Protein AF-A0A409XVM6-F1 (afdb_monomer_lite)

pLDDT: mean 71.34, std 18.56, range [32.03, 96.5]

Foldseek 3Di:
DLCVQQVPPPDPVVSVVSVVVVVLFCLLLLLLVLQLVLVPQDQDPDPCNVVNVVSSVVSNVVSQPRPVHDDPFSVVVSVVLSVPDPPCLVLNVVLSVVQRPAGPVRHDGNVNSVVSVVVVVVVVVVVVVCVVCPVVVVVVVPPPDDDDPPDFDAAPFPRDTDDYQCLDAPGPSRVNDPHDNVVSVVVVCVVVVPDPPPPPDDDPDPDFDWDWDADPVRDIDIDTDDDDPDDDDDDDDDDDDDDDDDDDDDPDDPPPPPSPCVVVVVVVVVVPDDDDDDDDDDDDDDDDPDDD

Sequence (292 aa):
MEWEKIDHLETALACWTALETYHLDEGPIKQVILIQKALATHILRDENMVTKAQEIHKDVHCAFQIPGGITEDIFTMITILNALDDGHDHTCLLIQTQMQPATNEKPYTYNNLISILDREVQLIPGSQQCQATTETAIALATRTTGKVNKPPYTCMSCGHTGHVIEWCVKVQNGGMKGKTIAEAKAARAEKYGFTPFKTSSTSLSSKPTVYSFKDPSGKVLFMIQVEAPQATTSAETSTKPEFAGLASLTPEEFVTLLPLRQLRKLTYLNEYYGFISTIDDTPSVTLDWSQT

Secondary structure (DSSP, 8-state):
--GGGTTT--SHHHHHHHHHHHHHHTHHHHHHHHHHHHHH----SSTTHHHHHHHHHHHHHHHHHSSS---HHHHHHHHHHHHS-TT-HHHHHHHHHHHTT--SSS---HHHHHHHHHHHHHHHHHHHHHHHHHHHHTTTTT--S-------PBPTTT--BT--GGG-SSSTTSTTTT--HHHHHHHHHHHTT----------------EEEEE-TTS-EEEEE---------------PPP--------S--------TTHHHHHTTTGGG--------------------

Structure (mmCIF, N/CA/C/O backbone):
data_AF-A0A409XVM6-F1
#
_entry.id   AF-A0A409XVM6-F1
#
loop_
_atom_site.group_PDB
_atom_site.id
_atom_site.type_symbol
_atom_site.label_atom_id
_atom_site.label_alt_id
_atom_site.label_comp_id
_atom_site.label_asym_id
_atom_site.label_entity_id
_atom_site.label_seq_id
_atom_site.pdbx_PDB_ins_code
_atom_site.Cartn_x
_atom_site.Cartn_y
_atom_site.Cartn_z
_atom_site.occupancy
_atom_site.B_iso_or_equiv
_atom_site.auth_seq_id
_atom_site.auth_comp_id
_atom_site.auth_asym_id
_atom_site.auth_atom_id
_atom_site.pdbx_PDB_model_num
ATOM 1 N N . MET A 1 1 ? -2.317 -13.282 14.832 1.00 60.91 1 MET A N 1
ATOM 2 C CA . MET A 1 1 ? -2.244 -13.436 16.302 1.00 60.91 1 MET A CA 1
ATOM 3 C C . MET A 1 1 ? -3.201 -12.460 17.000 1.00 60.91 1 MET A C 1
ATOM 5 O O . MET A 1 1 ? -2.766 -11.629 17.785 1.00 60.91 1 MET A O 1
ATOM 9 N N . GLU A 1 2 ? -4.508 -12.529 16.725 1.00 70.31 2 GLU A N 1
ATOM 10 C CA . GLU A 1 2 ? -5.519 -11.835 17.556 1.00 70.31 2 GLU A CA 1
ATOM 11 C C . GLU A 1 2 ? -6.000 -12.761 18.683 1.00 70.31 2 GLU A C 1
ATOM 13 O O . GLU A 1 2 ? -6.093 -12.350 19.832 1.00 70.31 2 GLU A O 1
ATOM 18 N N . TRP A 1 3 ? -6.189 -14.048 18.373 1.00 80.19 3 TRP A N 1
ATOM 19 C CA . TRP A 1 3 ? -6.597 -15.104 19.308 1.00 80.19 3 TRP A CA 1
ATOM 20 C C . TRP A 1 3 ? -5.660 -15.261 20.518 1.00 80.19 3 TRP A C 1
ATOM 22 O O . TRP A 1 3 ? -6.131 -15.449 21.634 1.00 80.19 3 TRP A O 1
ATOM 32 N N . GLU A 1 4 ? -4.350 -15.084 20.333 1.00 85.75 4 GLU A N 1
ATOM 33 C CA . GLU A 1 4 ? -3.336 -15.203 21.396 1.00 85.75 4 GLU A CA 1
ATOM 34 C C . GLU A 1 4 ? -3.524 -14.168 22.515 1.00 85.75 4 GLU A C 1
ATOM 36 O O . GLU A 1 4 ? -3.203 -14.429 23.674 1.00 85.75 4 GLU A O 1
ATOM 41 N N . LYS A 1 5 ? -4.079 -12.996 22.181 1.00 80.00 5 LYS A N 1
ATOM 42 C CA . LYS A 1 5 ? -4.338 -11.912 23.139 1.00 80.00 5 LYS A CA 1
ATOM 43 C C . LYS A 1 5 ? -5.622 -12.115 23.946 1.00 80.00 5 LYS A C 1
ATOM 45 O O . LYS A 1 5 ? -5.839 -11.400 24.917 1.00 80.00 5 LYS A O 1
ATOM 50 N N . ILE A 1 6 ? -6.470 -13.058 23.537 1.00 90.44 6 ILE A N 1
ATOM 51 C CA . ILE A 1 6 ? -7.818 -13.250 24.086 1.00 90.44 6 ILE A CA 1
ATOM 52 C C . ILE A 1 6 ? -7.907 -14.568 24.869 1.00 90.44 6 ILE A C 1
ATOM 54 O O . ILE A 1 6 ? -8.705 -14.674 25.794 1.00 90.44 6 ILE A O 1
ATOM 58 N N . ASP A 1 7 ? -7.047 -15.544 24.559 1.00 91.38 7 ASP A N 1
ATOM 59 C CA . ASP A 1 7 ? -7.104 -16.919 25.087 1.00 91.38 7 ASP A CA 1
ATOM 60 C C . ASP A 1 7 ? -6.977 -17.026 26.622 1.00 91.38 7 ASP A C 1
ATOM 62 O O . ASP A 1 7 ? -7.433 -17.982 27.239 1.00 91.38 7 ASP A O 1
ATOM 66 N N . HIS A 1 8 ? -6.391 -16.016 27.266 1.00 92.19 8 HIS A N 1
ATOM 67 C CA . HIS A 1 8 ? -6.171 -15.964 28.715 1.00 92.19 8 HIS A CA 1
ATOM 68 C C . HIS A 1 8 ? -7.207 -15.115 29.473 1.00 92.19 8 HIS A C 1
ATOM 70 O O . HIS A 1 8 ? -7.085 -14.933 30.686 1.00 92.19 8 HIS A O 1
ATOM 76 N N . LEU A 1 9 ? -8.215 -14.568 28.789 1.00 95.44 9 LEU A N 1
ATOM 77 C CA . LEU A 1 9 ? -9.217 -13.693 29.392 1.00 95.44 9 LEU A CA 1
ATOM 78 C C . LEU A 1 9 ? -10.487 -14.487 29.726 1.00 95.44 9 LEU A C 1
ATOM 80 O O . LEU A 1 9 ? -11.211 -14.950 28.853 1.00 95.44 9 LEU A O 1
ATOM 84 N N . GLU A 1 10 ? -10.781 -14.623 31.021 1.00 95.56 10 GLU A N 1
ATOM 85 C CA . GLU A 1 10 ? -11.892 -15.461 31.509 1.00 95.56 10 GLU A CA 1
ATOM 86 C C . GLU A 1 10 ? -13.278 -14.815 31.355 1.00 95.56 10 GLU A C 1
ATOM 88 O O . GLU A 1 10 ? -14.304 -15.483 31.490 1.00 95.56 10 GLU A O 1
ATOM 93 N N . THR A 1 11 ? -13.341 -13.506 31.093 1.00 96.50 11 THR A N 1
ATOM 94 C CA . THR A 1 11 ? -14.609 -12.769 31.026 1.00 96.50 11 THR A CA 1
ATOM 95 C C . THR A 1 11 ? -14.826 -12.159 29.652 1.00 96.50 11 THR A C 1
ATOM 97 O O . THR A 1 11 ? -13.928 -11.547 29.079 1.00 96.50 11 THR A O 1
ATOM 100 N N . ALA A 1 12 ? -16.064 -12.248 29.157 1.00 93.56 12 ALA A N 1
ATOM 101 C CA . ALA A 1 12 ? -16.453 -11.649 27.881 1.00 93.56 12 ALA A CA 1
ATOM 102 C C . ALA A 1 12 ? -16.184 -10.134 27.834 1.00 93.56 12 ALA A C 1
ATOM 104 O O . ALA A 1 12 ? -15.801 -9.612 26.790 1.00 93.56 12 ALA A O 1
ATOM 105 N N . LEU A 1 13 ? -16.336 -9.440 28.970 1.00 94.44 13 LEU A N 1
ATOM 106 C CA . LEU A 1 13 ? -16.015 -8.018 29.083 1.00 94.44 13 LEU A CA 1
ATOM 107 C C . LEU A 1 13 ? -14.516 -7.765 28.881 1.00 94.44 13 LEU A C 1
ATOM 109 O O . LEU A 1 13 ? -14.162 -6.884 28.111 1.00 94.44 13 LEU A O 1
ATOM 113 N N . ALA A 1 14 ? -13.642 -8.554 29.516 1.00 93.69 14 ALA A N 1
ATOM 114 C CA . ALA A 1 14 ? -12.201 -8.416 29.327 1.00 93.69 14 ALA A CA 1
ATOM 115 C C . ALA A 1 14 ? -11.789 -8.723 27.882 1.00 93.69 14 ALA A C 1
ATOM 117 O O . ALA A 1 14 ? -11.000 -7.971 27.315 1.00 93.69 14 ALA A O 1
ATOM 118 N N . CYS A 1 15 ? -12.367 -9.759 27.260 1.00 92.94 15 CYS A N 1
ATOM 119 C CA . CYS A 1 15 ? -12.149 -10.052 25.842 1.00 92.94 15 CYS A CA 1
ATOM 120 C C . CYS A 1 15 ? -12.558 -8.872 24.952 1.00 92.94 15 CYS A C 1
ATOM 122 O O . CYS A 1 15 ? -11.798 -8.482 24.069 1.00 92.94 15 CYS A O 1
ATOM 124 N N . TRP A 1 16 ? -13.733 -8.282 25.202 1.00 90.62 16 TRP A N 1
ATOM 125 C CA . TRP A 1 16 ? -14.216 -7.117 24.461 1.00 90.62 16 TRP A CA 1
ATOM 126 C C . TRP A 1 16 ? -13.297 -5.909 24.641 1.00 90.62 16 TRP A C 1
ATOM 128 O O . TRP A 1 16 ? -12.879 -5.318 23.654 1.00 90.62 16 TRP A O 1
ATOM 138 N N . THR A 1 17 ? -12.920 -5.577 25.877 1.00 91.25 17 THR A N 1
ATOM 139 C CA . THR A 1 17 ? -12.017 -4.454 26.158 1.00 91.25 17 THR A CA 1
ATOM 140 C C . THR A 1 17 ? -10.629 -4.673 25.557 1.00 91.25 17 THR A C 1
ATOM 142 O O . THR A 1 17 ? -10.029 -3.725 25.059 1.00 91.25 17 THR A O 1
ATOM 145 N N . ALA A 1 18 ? -10.111 -5.904 25.553 1.00 88.69 18 ALA A N 1
ATOM 146 C CA . ALA A 1 18 ? -8.826 -6.222 24.935 1.00 88.69 18 ALA A CA 1
ATOM 147 C C . ALA A 1 18 ? -8.877 -6.097 23.405 1.00 88.69 18 ALA A C 1
ATOM 149 O O . ALA A 1 18 ? -7.963 -5.525 22.815 1.00 88.69 18 ALA A O 1
ATOM 150 N N . LEU A 1 19 ? -9.956 -6.569 22.773 1.00 85.00 19 LEU A N 1
ATOM 151 C CA . LEU A 1 19 ? -10.207 -6.388 21.340 1.00 85.00 19 LEU A CA 1
ATOM 152 C C . LEU A 1 19 ? -10.381 -4.915 20.973 1.00 85.00 19 LEU A C 1
ATOM 154 O O . LEU A 1 19 ? -9.804 -4.445 19.997 1.00 85.00 19 LEU A O 1
ATOM 158 N N . GLU A 1 20 ? -11.153 -4.179 21.766 1.00 83.38 20 GLU A N 1
ATOM 159 C CA . GLU A 1 20 ? -11.355 -2.746 21.600 1.00 83.38 20 GLU A CA 1
ATOM 160 C C . GLU A 1 20 ? -10.019 -2.006 21.708 1.00 83.38 20 GLU A C 1
ATOM 162 O O . GLU A 1 20 ? -9.648 -1.297 20.781 1.00 83.38 20 GLU A O 1
ATOM 167 N N . THR A 1 21 ? -9.236 -2.252 22.761 1.00 83.25 21 THR A N 1
ATOM 168 C CA . THR A 1 21 ? -7.900 -1.655 22.938 1.00 83.25 21 THR A CA 1
ATOM 169 C C . THR A 1 21 ? -6.969 -2.013 21.781 1.00 83.25 21 THR A C 1
ATOM 171 O O . THR A 1 21 ? -6.284 -1.145 21.253 1.00 83.25 21 THR A O 1
ATOM 174 N N . TYR A 1 22 ? -6.981 -3.269 21.331 1.00 82.12 22 TYR A N 1
ATOM 175 C CA . TYR A 1 22 ? -6.173 -3.718 20.201 1.00 82.12 22 TYR A CA 1
ATOM 176 C C . TYR A 1 22 ? -6.542 -2.995 18.898 1.00 82.12 22 TYR A C 1
ATOM 178 O O . TYR A 1 22 ? -5.669 -2.487 18.198 1.00 82.12 22 TYR A O 1
ATOM 186 N N . HIS A 1 23 ? -7.834 -2.889 18.590 1.00 72.44 23 HIS A N 1
ATOM 187 C CA . HIS A 1 23 ? -8.300 -2.187 17.395 1.00 72.44 23 HIS A CA 1
ATOM 188 C C . HIS A 1 23 ? -8.155 -0.665 17.488 1.00 72.44 23 HIS A C 1
ATOM 190 O O . HIS A 1 23 ? -8.099 -0.001 16.451 1.00 72.44 23 HIS A O 1
ATOM 196 N N . LEU A 1 24 ? -8.105 -0.111 18.700 1.00 72.44 24 LEU A N 1
ATOM 197 C CA . LEU A 1 24 ? -7.753 1.283 18.946 1.00 72.44 24 LEU A CA 1
ATOM 198 C C . LEU A 1 24 ? -6.249 1.525 18.730 1.00 72.44 24 LEU A C 1
ATOM 200 O O . LEU A 1 24 ? -5.890 2.552 18.158 1.00 72.44 24 LEU A O 1
ATOM 204 N N . ASP A 1 25 ? -5.386 0.571 19.092 1.00 74.12 25 ASP A N 1
ATOM 205 C CA . ASP A 1 25 ? -3.933 0.635 18.858 1.00 74.12 25 ASP A CA 1
ATOM 206 C C . ASP A 1 25 ? -3.559 0.517 17.372 1.00 74.12 25 ASP A C 1
ATOM 208 O O . ASP A 1 25 ? -2.626 1.171 16.908 1.00 74.12 25 ASP A O 1
ATOM 212 N N . GLU A 1 26 ? -4.326 -0.235 16.578 1.00 72.38 26 GLU A N 1
ATOM 213 C CA . GLU A 1 26 ? -4.204 -0.244 15.108 1.00 72.38 26 GLU A CA 1
ATOM 214 C C . GLU A 1 26 ? -4.699 1.062 14.444 1.00 72.38 26 GLU A C 1
ATOM 216 O O . GLU A 1 26 ? -4.665 1.199 13.213 1.00 72.38 26 GLU A O 1
ATOM 221 N N . GLY A 1 27 ? -5.177 2.019 15.248 1.00 73.69 27 GLY A N 1
ATOM 222 C CA . GLY A 1 27 ? -5.969 3.181 14.856 1.00 73.69 27 GLY A CA 1
ATOM 223 C C . GLY A 1 27 ? -5.483 3.908 13.598 1.00 73.69 27 GLY A C 1
ATOM 224 O O . GLY A 1 27 ? -6.244 3.968 12.629 1.00 73.69 27 GLY A O 1
ATOM 225 N N . PRO A 1 28 ? -4.233 4.404 13.535 1.00 74.62 28 PRO A N 1
ATOM 226 C CA . PRO A 1 28 ? -3.754 5.176 12.386 1.00 74.62 28 PRO A CA 1
ATOM 227 C C . PRO A 1 28 ? -3.721 4.379 11.074 1.00 74.62 28 PRO A C 1
ATOM 229 O O . PRO A 1 28 ? -4.067 4.897 10.013 1.00 74.62 28 PRO A O 1
ATOM 232 N N . ILE A 1 29 ? -3.352 3.096 11.127 1.00 76.81 29 ILE A N 1
ATOM 233 C CA . ILE A 1 29 ? -3.291 2.240 9.933 1.00 76.81 29 ILE A CA 1
ATOM 234 C C . ILE A 1 29 ? -4.705 1.974 9.418 1.00 76.81 29 ILE A C 1
ATOM 236 O O . ILE A 1 29 ? -4.974 2.105 8.222 1.00 76.81 29 ILE A O 1
ATOM 240 N N . LYS A 1 30 ? -5.634 1.660 10.325 1.00 81.25 30 LYS A N 1
ATOM 241 C CA . LYS A 1 30 ? -7.039 1.421 9.985 1.00 81.25 30 LYS A CA 1
ATOM 242 C C . LYS A 1 30 ? -7.709 2.680 9.429 1.00 81.25 30 LYS A C 1
ATOM 244 O O . LYS A 1 30 ? -8.448 2.581 8.451 1.00 81.25 30 LYS A O 1
ATOM 249 N N . GLN A 1 31 ? -7.403 3.856 9.983 1.00 81.56 31 GLN A N 1
ATOM 250 C CA . GLN A 1 31 ? -7.824 5.152 9.438 1.00 81.56 31 GLN A CA 1
ATOM 251 C C . GLN A 1 31 ? -7.345 5.335 7.992 1.00 81.56 31 GLN A C 1
ATOM 253 O O . GLN A 1 31 ? -8.161 5.617 7.114 1.00 81.56 31 GLN A O 1
ATOM 258 N N . VAL A 1 32 ? -6.048 5.128 7.719 1.00 81.44 32 VAL A N 1
ATOM 259 C CA . VAL A 1 32 ? -5.476 5.255 6.366 1.00 81.44 32 VAL A CA 1
ATOM 260 C C . VAL A 1 32 ? -6.163 4.305 5.385 1.00 81.44 32 VAL A C 1
ATOM 262 O O . VAL A 1 32 ? -6.540 4.733 4.296 1.00 81.44 32 VAL A O 1
ATOM 265 N N . ILE A 1 33 ? -6.392 3.049 5.778 1.00 83.50 33 ILE A N 1
ATOM 266 C CA . ILE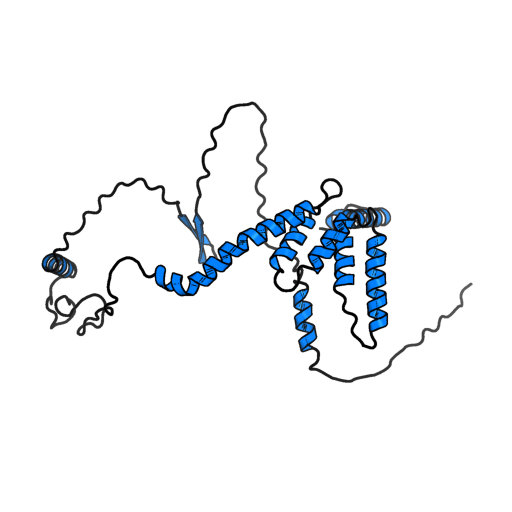 A 1 33 ? -7.076 2.054 4.940 1.00 83.50 33 ILE A CA 1
ATOM 267 C C . ILE A 1 33 ? -8.515 2.483 4.626 1.00 83.50 33 ILE A C 1
ATOM 269 O O . ILE A 1 33 ? -8.934 2.396 3.472 1.00 83.50 33 ILE A O 1
ATOM 273 N N . LEU A 1 34 ? -9.274 2.966 5.616 1.00 87.00 34 LEU A N 1
ATOM 274 C CA . LEU A 1 34 ? -10.655 3.423 5.417 1.00 87.00 34 LEU A CA 1
ATOM 275 C C . LEU A 1 34 ? -10.730 4.618 4.461 1.00 87.00 34 LEU A C 1
ATOM 277 O O . LEU A 1 34 ? -11.578 4.648 3.570 1.00 87.00 34 LEU A O 1
ATOM 281 N N . ILE A 1 35 ? -9.817 5.580 4.592 1.00 86.25 35 ILE A N 1
ATOM 282 C CA . ILE A 1 35 ? -9.802 6.767 3.730 1.00 86.25 35 ILE A CA 1
ATOM 283 C C . ILE A 1 35 ? -9.330 6.396 2.322 1.00 86.25 35 ILE A C 1
ATOM 285 O O . ILE A 1 35 ? -9.912 6.856 1.344 1.00 86.25 35 ILE A O 1
ATOM 289 N N . GLN A 1 36 ? -8.327 5.525 2.188 1.00 85.00 36 GLN A N 1
ATOM 290 C CA . GLN A 1 36 ? -7.920 4.988 0.887 1.00 85.00 36 GLN A CA 1
ATOM 291 C C . GLN A 1 36 ? -9.061 4.235 0.207 1.00 85.00 36 GLN A C 1
ATOM 293 O O . GLN A 1 36 ? -9.300 4.443 -0.977 1.00 85.00 36 GLN A O 1
ATOM 298 N N . LYS A 1 37 ? -9.805 3.408 0.946 1.00 86.00 37 LYS A N 1
ATOM 299 C CA . LYS A 1 37 ? -10.988 2.709 0.432 1.00 86.00 37 LYS A CA 1
ATOM 300 C C . LYS A 1 37 ? -12.048 3.697 -0.059 1.00 86.00 37 LYS A C 1
ATOM 302 O O . LYS A 1 37 ? -12.563 3.533 -1.164 1.00 86.00 37 LYS A O 1
ATOM 307 N N . ALA A 1 38 ? -12.319 4.748 0.712 1.00 86.12 38 ALA A N 1
ATOM 308 C CA . ALA A 1 38 ? -13.241 5.808 0.321 1.00 86.12 38 ALA A CA 1
ATOM 309 C C . ALA A 1 38 ? -12.778 6.536 -0.958 1.00 86.12 38 ALA A C 1
ATOM 311 O O . ALA A 1 38 ? -13.575 6.737 -1.870 1.00 86.12 38 ALA A O 1
ATOM 312 N N . LEU A 1 39 ? -11.488 6.872 -1.061 1.00 87.06 39 LEU A N 1
ATOM 313 C CA . LEU A 1 39 ? -10.907 7.572 -2.215 1.00 87.06 39 LEU A CA 1
ATOM 314 C C . LEU A 1 39 ? -10.793 6.689 -3.467 1.00 87.06 39 LEU A C 1
ATOM 316 O O . LEU A 1 39 ? -10.945 7.185 -4.581 1.00 87.06 39 LEU A O 1
ATOM 320 N N . ALA A 1 40 ? -10.581 5.385 -3.297 1.00 85.50 40 ALA A N 1
ATOM 321 C CA . ALA A 1 40 ? -10.547 4.409 -4.384 1.00 85.50 40 ALA A CA 1
ATOM 322 C C . ALA A 1 40 ? -11.947 4.017 -4.891 1.00 85.50 40 ALA A C 1
ATOM 324 O O . ALA A 1 40 ? -12.074 3.366 -5.932 1.00 85.50 40 ALA A O 1
ATOM 325 N N . THR A 1 41 ? -13.011 4.373 -4.164 1.00 81.88 41 THR A N 1
ATOM 326 C CA . THR A 1 41 ? -14.380 4.041 -4.563 1.00 81.88 41 THR A CA 1
ATOM 327 C C . THR A 1 41 ? -14.835 4.970 -5.686 1.00 81.88 41 THR A C 1
ATOM 329 O O . THR A 1 41 ? -15.117 6.149 -5.484 1.00 81.88 41 THR A O 1
ATOM 332 N N . HIS A 1 42 ? -14.953 4.422 -6.895 1.00 82.12 42 HIS A N 1
ATOM 333 C CA . HIS A 1 42 ? -15.462 5.160 -8.046 1.00 82.12 42 HIS A CA 1
ATOM 334 C C . HIS A 1 42 ? -16.991 5.115 -8.103 1.00 82.12 42 HIS A C 1
ATOM 336 O O . HIS A 1 42 ? -17.611 4.055 -8.253 1.00 82.12 42 HIS A O 1
ATOM 342 N N . ILE A 1 43 ? -17.603 6.296 -8.048 1.00 70.12 43 ILE A N 1
ATOM 343 C CA . ILE A 1 43 ? -19.027 6.468 -8.310 1.00 70.12 43 ILE A CA 1
ATOM 344 C C . ILE A 1 43 ? -19.233 6.503 -9.827 1.00 70.12 43 ILE A C 1
ATOM 346 O O . ILE A 1 43 ? -18.913 7.486 -10.494 1.00 70.12 43 ILE A O 1
ATOM 350 N N . LEU A 1 44 ? -19.761 5.408 -10.370 1.00 79.12 44 LEU A N 1
ATOM 351 C CA . LEU A 1 44 ? -20.233 5.350 -11.750 1.00 79.12 44 LEU A CA 1
ATOM 352 C C . LEU A 1 44 ? -21.662 5.894 -11.817 1.00 79.12 44 LEU A C 1
ATOM 354 O O . LEU A 1 44 ? -22.372 5.944 -10.814 1.00 79.12 44 LEU A O 1
ATOM 358 N N . ARG A 1 45 ? -22.096 6.305 -13.009 1.00 73.94 45 ARG A N 1
ATOM 359 C CA . ARG A 1 45 ? -23.458 6.803 -13.233 1.00 73.94 45 ARG A CA 1
ATOM 360 C C . ARG A 1 45 ? -24.434 5.633 -13.399 1.00 73.94 45 ARG A C 1
ATOM 362 O O . ARG A 1 45 ? -24.961 5.421 -14.486 1.00 73.94 45 ARG A O 1
ATOM 369 N N . ASP A 1 46 ? -24.611 4.866 -12.330 1.00 85.56 46 ASP A N 1
ATOM 370 C CA . ASP A 1 46 ? -25.447 3.666 -12.252 1.00 85.56 46 ASP A CA 1
ATOM 371 C C . ASP A 1 46 ? -26.478 3.758 -11.105 1.00 85.56 46 ASP A C 1
ATOM 373 O O . ASP A 1 46 ? -26.526 4.740 -10.357 1.00 85.56 46 ASP A O 1
ATOM 377 N N . GLU A 1 47 ? -27.323 2.732 -10.968 1.00 84.56 47 GLU A N 1
ATOM 378 C CA . GLU A 1 47 ? -28.334 2.624 -9.901 1.00 84.56 47 GLU A CA 1
ATOM 379 C C . GLU A 1 47 ? -27.711 2.522 -8.493 1.00 84.56 47 GLU A C 1
ATOM 381 O O . GLU A 1 47 ? -28.371 2.804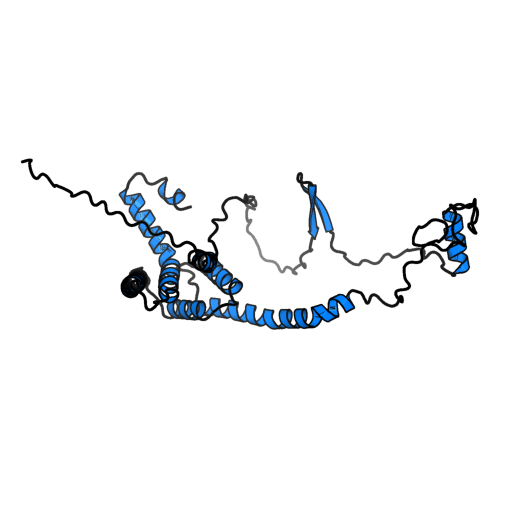 -7.494 1.00 84.56 47 GLU A O 1
ATOM 386 N N . ASN A 1 48 ? -26.418 2.196 -8.405 1.00 77.44 48 ASN A N 1
ATOM 387 C CA . ASN A 1 48 ? -25.686 1.995 -7.156 1.00 77.44 48 ASN A CA 1
ATOM 388 C C . ASN A 1 48 ? -24.959 3.258 -6.669 1.00 77.44 48 ASN A C 1
ATOM 390 O O . ASN A 1 48 ? -24.304 3.221 -5.626 1.00 77.44 48 ASN A O 1
ATOM 394 N N . MET A 1 49 ? -25.061 4.383 -7.386 1.00 66.25 49 MET A N 1
ATOM 395 C CA . MET A 1 49 ? -24.394 5.641 -7.039 1.00 66.25 49 MET A CA 1
ATOM 396 C C . MET A 1 49 ? -24.678 6.088 -5.597 1.00 66.25 49 MET A C 1
ATOM 398 O O . MET A 1 49 ? -23.759 6.492 -4.885 1.00 66.25 49 MET A O 1
ATOM 402 N N . VAL A 1 50 ? -25.937 6.002 -5.155 1.00 74.81 50 VAL A N 1
ATOM 403 C CA . VAL A 1 50 ? -26.343 6.405 -3.797 1.00 74.81 50 VAL A CA 1
ATOM 404 C C . VAL A 1 50 ? -25.733 5.474 -2.750 1.00 74.81 50 VAL A C 1
ATOM 406 O O . VAL A 1 50 ? -25.181 5.954 -1.762 1.00 74.81 50 VAL A O 1
ATOM 409 N N . THR A 1 51 ? -25.761 4.163 -2.990 1.00 83.12 51 THR A N 1
ATOM 410 C CA . THR A 1 51 ? -25.160 3.155 -2.107 1.00 83.12 51 THR A CA 1
ATOM 411 C C . THR A 1 51 ? -23.655 3.378 -1.964 1.00 83.12 51 THR A C 1
ATOM 413 O O . THR A 1 51 ? -23.150 3.469 -0.849 1.00 83.12 51 THR A O 1
ATOM 416 N N . LYS A 1 52 ? -22.940 3.589 -3.076 1.00 71.69 52 LYS A N 1
ATOM 417 C CA . LYS A 1 52 ? -21.497 3.884 -3.064 1.00 71.69 52 LYS A CA 1
ATOM 418 C C . LYS A 1 52 ? -21.175 5.189 -2.335 1.00 71.69 52 LYS A C 1
ATOM 420 O O . LYS A 1 52 ? -20.210 5.251 -1.582 1.00 71.69 52 LYS A O 1
ATOM 425 N N . ALA A 1 53 ? -21.991 6.230 -2.509 1.00 67.94 53 ALA A N 1
ATOM 426 C CA . ALA A 1 53 ? -21.824 7.481 -1.770 1.00 67.94 53 ALA A CA 1
ATOM 427 C C . ALA A 1 53 ? -22.023 7.291 -0.253 1.00 67.94 53 ALA A C 1
ATOM 429 O O . ALA A 1 53 ? -21.290 7.877 0.543 1.00 67.94 53 ALA A O 1
ATOM 430 N N . GLN A 1 54 ? -22.979 6.450 0.157 1.00 74.81 54 GLN A N 1
ATOM 431 C CA . GLN A 1 54 ? -23.196 6.092 1.563 1.00 74.81 54 GLN A CA 1
ATOM 432 C C . GLN A 1 54 ? -22.039 5.266 2.134 1.00 74.81 54 GLN A C 1
ATOM 434 O O . GLN A 1 54 ? -21.647 5.490 3.278 1.00 74.81 54 GLN A O 1
ATOM 439 N N . GLU A 1 55 ? -21.466 4.352 1.351 1.00 79.81 55 GLU A N 1
ATOM 440 C CA . GLU A 1 55 ? -20.276 3.582 1.727 1.00 79.81 55 GLU A CA 1
ATOM 441 C C . GLU A 1 55 ? -19.061 4.490 1.930 1.00 79.81 55 GLU A C 1
ATOM 443 O O . GLU A 1 55 ? -18.429 4.421 2.983 1.00 79.81 55 GLU A O 1
ATOM 448 N N . ILE A 1 56 ? -18.802 5.409 0.992 1.00 75.12 56 ILE A N 1
ATOM 449 C CA . ILE A 1 56 ? -17.752 6.432 1.117 1.00 75.12 56 ILE A CA 1
ATOM 450 C C . ILE A 1 56 ? -17.967 7.256 2.388 1.00 75.12 56 ILE A C 1
ATOM 452 O O . ILE A 1 56 ? -17.043 7.419 3.183 1.00 75.12 56 ILE A O 1
ATOM 456 N N . HIS A 1 57 ? -19.188 7.751 2.617 1.00 77.81 57 HIS A N 1
ATOM 457 C CA . HIS A 1 57 ? -19.505 8.522 3.818 1.00 77.81 57 HIS A CA 1
ATOM 458 C C . HIS A 1 57 ? -19.269 7.707 5.095 1.00 77.81 57 HIS A C 1
ATOM 460 O O . HIS A 1 57 ? -18.689 8.223 6.047 1.00 77.81 57 HIS A O 1
ATOM 466 N N . LYS A 1 58 ? -19.691 6.438 5.126 1.00 81.31 58 LYS A N 1
ATOM 467 C CA . LYS A 1 58 ? -19.490 5.539 6.267 1.00 81.31 58 LYS A CA 1
ATOM 468 C C . LYS A 1 58 ? -18.005 5.308 6.539 1.00 81.31 58 LYS A C 1
ATOM 470 O O . LYS A 1 58 ? -17.590 5.435 7.686 1.00 81.31 58 LYS A O 1
ATOM 475 N N . ASP A 1 59 ? -17.217 5.010 5.511 1.00 85.50 59 ASP A N 1
ATOM 476 C CA . ASP A 1 59 ? -15.783 4.753 5.647 1.00 85.50 59 ASP A CA 1
ATOM 477 C C . ASP A 1 59 ? -15.039 6.004 6.147 1.00 85.50 59 ASP A C 1
ATOM 479 O O . ASP A 1 59 ? -14.253 5.916 7.091 1.00 85.50 59 ASP A O 1
ATOM 483 N N . VAL A 1 60 ? -15.354 7.185 5.597 1.00 79.44 60 VAL A N 1
ATOM 484 C CA . VAL A 1 60 ? -14.808 8.471 6.067 1.00 79.44 60 VAL A CA 1
ATOM 485 C C . VAL A 1 60 ? -15.231 8.743 7.509 1.00 79.44 60 VAL A C 1
ATOM 487 O O . VAL A 1 60 ? -14.393 9.049 8.352 1.00 79.44 60 VAL A O 1
ATOM 490 N N . HIS A 1 61 ? -16.517 8.597 7.825 1.00 79.50 61 HIS A N 1
ATOM 491 C CA . HIS A 1 61 ? -17.028 8.830 9.171 1.00 79.50 61 HIS A CA 1
ATOM 492 C C . HIS A 1 61 ? -16.355 7.916 10.203 1.00 79.50 61 HIS A C 1
ATOM 494 O O . HIS A 1 61 ? -15.913 8.394 11.246 1.00 79.50 61 HIS A O 1
ATOM 500 N N . CYS A 1 62 ? -16.206 6.624 9.894 1.00 81.38 62 CYS A N 1
ATOM 501 C CA . CYS A 1 62 ? -15.485 5.675 10.737 1.00 81.38 62 CYS A CA 1
ATOM 502 C C . CYS A 1 62 ? -14.011 6.059 10.910 1.00 81.38 62 CYS A C 1
ATOM 504 O O . CYS A 1 62 ? -13.501 5.958 12.022 1.00 81.38 62 CYS A O 1
ATOM 506 N N . ALA A 1 63 ? -13.337 6.545 9.863 1.00 85.12 63 ALA A N 1
ATOM 507 C CA . ALA A 1 63 ? -11.953 7.000 9.971 1.00 85.12 63 ALA A CA 1
ATOM 508 C C . ALA A 1 63 ? -11.803 8.189 10.939 1.00 85.12 63 ALA A C 1
ATOM 510 O O . ALA A 1 63 ? -10.888 8.209 11.755 1.00 85.12 63 ALA A O 1
ATOM 511 N N . PHE A 1 64 ? -12.728 9.152 10.914 1.00 82.38 64 PHE A N 1
ATOM 512 C CA . PHE A 1 64 ? -12.690 10.306 11.822 1.00 82.38 64 PHE A CA 1
ATOM 513 C C . PHE A 1 64 ? -13.115 9.989 13.266 1.00 82.38 64 PHE A C 1
ATOM 515 O O . PHE A 1 64 ? -12.776 10.752 14.168 1.00 82.38 64 PHE A O 1
ATOM 522 N N . GLN A 1 65 ? -13.843 8.893 13.503 1.00 81.50 65 GLN A N 1
ATOM 523 C CA . GLN A 1 65 ? -14.221 8.471 14.857 1.00 81.50 65 GLN A CA 1
ATOM 524 C C . GLN A 1 65 ? -13.119 7.710 15.605 1.00 81.50 65 GLN A C 1
ATOM 526 O O . GLN A 1 65 ? -13.188 7.609 16.829 1.00 81.50 65 GLN A O 1
ATOM 531 N N . ILE A 1 66 ? -12.112 7.176 14.908 1.00 81.00 66 ILE A N 1
ATOM 532 C CA . ILE A 1 66 ? -10.989 6.494 15.561 1.00 81.00 66 ILE A CA 1
ATOM 533 C C . ILE A 1 66 ? -10.196 7.543 16.372 1.00 81.00 66 ILE A C 1
ATOM 535 O O . ILE A 1 66 ? -9.728 8.523 15.783 1.00 81.00 66 ILE A O 1
ATOM 539 N N . PRO A 1 67 ? -10.057 7.387 17.705 1.00 72.00 67 PRO A N 1
ATOM 540 C CA . PRO A 1 67 ? -9.369 8.358 18.553 1.00 72.00 67 PRO A CA 1
ATOM 541 C C . PRO A 1 67 ? -7.887 8.478 18.178 1.00 72.00 67 PRO A C 1
ATOM 543 O O . PRO A 1 67 ? -7.269 7.519 17.727 1.00 72.00 67 PRO A O 1
ATOM 546 N N . GLY A 1 68 ? -7.330 9.681 18.347 1.00 71.50 68 GLY A N 1
ATOM 547 C CA . GLY A 1 68 ? -6.060 10.049 17.708 1.00 71.50 68 GLY A CA 1
ATOM 548 C C . GLY A 1 68 ? -6.265 10.386 16.230 1.00 71.50 68 GLY A C 1
ATOM 549 O O . GLY A 1 68 ? -5.613 9.805 15.373 1.00 71.50 68 GLY A O 1
ATOM 550 N N . GLY A 1 69 ? -7.242 11.259 15.949 1.00 72.00 69 GLY A N 1
ATOM 551 C CA . GLY A 1 69 ? -7.766 11.539 14.609 1.00 72.00 69 GLY A CA 1
ATOM 552 C C . GLY A 1 69 ? -6.728 11.941 13.557 1.00 72.00 69 GLY A C 1
ATOM 553 O O . GLY A 1 69 ? -5.548 12.131 13.836 1.00 72.00 69 GLY A O 1
ATOM 554 N N . ILE A 1 70 ? -7.207 12.110 12.324 1.00 73.81 70 ILE A N 1
ATOM 555 C CA . ILE A 1 70 ? -6.375 12.426 11.160 1.00 73.81 70 ILE A CA 1
ATOM 556 C C . ILE A 1 70 ? -5.574 13.707 11.411 1.00 73.81 70 ILE A C 1
ATOM 558 O O . ILE A 1 70 ? -6.112 14.816 11.413 1.00 73.81 70 ILE A O 1
ATOM 562 N N . THR A 1 71 ? -4.271 13.541 11.601 1.00 80.50 71 THR A N 1
ATOM 563 C CA . THR A 1 71 ? -3.319 14.645 11.581 1.00 80.50 71 THR A CA 1
ATOM 564 C C . THR A 1 71 ? -3.087 15.090 10.139 1.00 80.50 71 THR A C 1
ATOM 566 O O . THR A 1 71 ? -3.303 14.330 9.190 1.00 80.50 71 THR A O 1
ATOM 569 N N . GLU A 1 72 ? -2.630 16.328 9.961 1.00 77.12 72 GLU A N 1
ATOM 570 C CA . GLU A 1 72 ? -2.250 16.862 8.647 1.00 77.12 72 GLU A CA 1
ATOM 571 C C . GLU A 1 72 ? -1.255 15.937 7.922 1.00 77.12 72 GLU A C 1
ATOM 573 O O . GLU A 1 72 ? -1.412 15.667 6.730 1.00 77.12 72 GLU A O 1
ATOM 578 N N . ASP A 1 73 ? -0.303 15.362 8.662 1.00 78.94 73 ASP A N 1
ATOM 579 C CA . ASP A 1 73 ? 0.656 14.384 8.146 1.00 78.94 73 ASP A CA 1
ATOM 580 C C . ASP A 1 73 ? -0.034 13.122 7.613 1.00 78.94 73 ASP A C 1
ATOM 582 O O . ASP A 1 73 ? 0.252 12.691 6.495 1.00 78.94 73 ASP A O 1
ATOM 586 N N . ILE A 1 74 ? -0.976 12.541 8.367 1.00 80.19 74 ILE A N 1
ATOM 587 C CA . ILE A 1 74 ? -1.716 11.340 7.945 1.00 80.19 74 ILE A CA 1
ATOM 588 C C . ILE A 1 74 ? -2.524 11.628 6.680 1.00 80.19 74 ILE A C 1
ATOM 590 O O . ILE A 1 74 ? -2.463 10.858 5.718 1.00 80.19 74 ILE A O 1
ATOM 594 N N . PHE A 1 75 ? -3.223 12.763 6.639 1.00 82.31 75 PHE A N 1
ATOM 595 C CA . PHE A 1 75 ? -3.984 13.172 5.460 1.00 82.31 75 PHE A CA 1
ATOM 596 C C . PHE A 1 75 ? -3.089 13.381 4.232 1.00 82.31 75 PHE A C 1
ATOM 598 O O . PHE A 1 75 ? -3.417 12.941 3.124 1.00 82.31 75 PHE A O 1
ATOM 605 N N . THR A 1 76 ? -1.924 13.998 4.428 1.00 78.12 76 THR A N 1
ATOM 606 C CA . THR A 1 76 ? -0.930 14.214 3.373 1.00 78.12 76 THR A CA 1
ATOM 607 C C . THR A 1 76 ? -0.409 12.884 2.833 1.00 78.12 76 THR A C 1
ATOM 609 O O . THR A 1 76 ? -0.381 12.686 1.619 1.00 78.12 76 THR A O 1
ATOM 612 N N . MET A 1 77 ? -0.076 11.926 3.703 1.00 83.81 77 MET A N 1
ATOM 613 C CA . MET A 1 77 ? 0.371 10.590 3.290 1.00 83.81 77 MET A CA 1
ATOM 614 C C . MET A 1 77 ? -0.697 9.841 2.491 1.00 83.81 77 MET A C 1
ATOM 616 O O . MET A 1 77 ? -0.380 9.230 1.473 1.00 83.81 77 MET A O 1
ATOM 620 N N . ILE A 1 78 ? -1.965 9.924 2.902 1.00 82.62 78 ILE A N 1
ATOM 621 C CA . ILE A 1 78 ? -3.084 9.330 2.159 1.00 82.62 78 ILE A CA 1
ATOM 622 C C . ILE A 1 78 ? -3.217 9.963 0.776 1.00 82.62 78 ILE A C 1
ATOM 624 O O . ILE A 1 78 ? -3.419 9.256 -0.212 1.00 82.62 78 ILE A O 1
ATOM 628 N N . THR A 1 79 ? -3.093 11.285 0.697 1.00 79.69 79 THR A N 1
ATOM 629 C CA . THR A 1 79 ? -3.173 12.017 -0.570 1.00 79.69 79 THR A CA 1
ATOM 630 C C . THR A 1 79 ? -2.043 11.595 -1.508 1.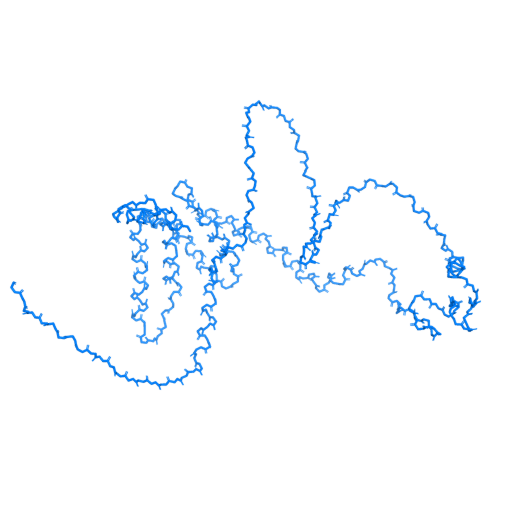00 79.69 79 THR A C 1
ATOM 632 O O . THR A 1 79 ? -2.301 11.306 -2.674 1.00 79.69 79 THR A O 1
ATOM 635 N N . ILE A 1 80 ? -0.812 11.465 -0.999 1.00 81.25 80 ILE A N 1
ATOM 636 C CA . ILE A 1 80 ? 0.338 11.009 -1.794 1.00 81.25 80 ILE A CA 1
ATOM 637 C C . ILE A 1 80 ? 0.167 9.551 -2.231 1.00 81.25 80 ILE A C 1
ATOM 639 O O . ILE A 1 80 ? 0.385 9.246 -3.397 1.00 81.25 80 ILE A O 1
ATOM 643 N N . LEU A 1 81 ? -0.276 8.656 -1.344 1.00 84.75 81 LEU A N 1
ATOM 644 C CA . LEU A 1 81 ? -0.513 7.249 -1.685 1.00 84.75 81 LEU A CA 1
ATOM 645 C C . LEU A 1 81 ? -1.597 7.071 -2.755 1.00 84.75 81 LEU A C 1
ATOM 647 O O . LEU A 1 81 ? -1.478 6.171 -3.577 1.00 84.75 81 LEU A O 1
ATOM 651 N N . ASN A 1 82 ? -2.620 7.929 -2.777 1.00 83.19 82 ASN A N 1
ATOM 652 C CA . ASN A 1 82 ? -3.606 7.934 -3.861 1.00 83.19 82 ASN A CA 1
ATOM 653 C C . ASN A 1 82 ? -3.079 8.583 -5.147 1.00 83.19 82 ASN A C 1
ATOM 655 O O . ASN A 1 82 ? -3.513 8.210 -6.231 1.00 83.19 82 ASN A O 1
ATOM 659 N N . ALA A 1 83 ? -2.161 9.548 -5.042 1.00 77.25 83 ALA A N 1
ATOM 660 C CA . ALA A 1 83 ? -1.520 10.171 -6.198 1.00 77.25 83 ALA A CA 1
ATOM 661 C C . ALA A 1 83 ? -0.467 9.263 -6.863 1.00 77.25 83 ALA A C 1
ATOM 663 O O . ALA A 1 83 ? -0.170 9.441 -8.044 1.00 77.25 83 ALA A O 1
ATOM 664 N N . LEU A 1 84 ? 0.093 8.294 -6.127 1.00 81.31 84 LEU A N 1
ATOM 665 C CA . LEU A 1 84 ? 0.930 7.217 -6.663 1.00 81.31 84 LEU A CA 1
ATOM 666 C C . LEU A 1 84 ? 0.056 6.244 -7.473 1.00 81.31 84 LEU A C 1
ATOM 668 O O . LEU A 1 84 ? -0.384 5.203 -6.986 1.00 81.31 84 LEU A O 1
ATOM 672 N N . ASP A 1 85 ? -0.222 6.635 -8.715 1.00 71.38 85 ASP A N 1
ATOM 673 C CA . ASP A 1 85 ? -1.072 5.919 -9.667 1.00 71.38 85 ASP A CA 1
ATOM 674 C C . ASP A 1 85 ? -0.390 4.647 -10.237 1.00 71.38 85 ASP A C 1
ATOM 676 O O . ASP A 1 85 ? 0.643 4.161 -9.755 1.00 71.38 85 ASP A O 1
ATOM 680 N N . ASP A 1 86 ? -0.989 4.065 -11.274 1.00 71.00 86 ASP A N 1
ATOM 681 C CA . ASP A 1 86 ? -0.523 2.882 -11.986 1.00 71.00 86 ASP A CA 1
ATOM 682 C C . ASP A 1 86 ? 0.953 2.975 -12.410 1.00 71.00 86 ASP A C 1
ATOM 684 O O . ASP A 1 86 ? 1.345 3.751 -13.276 1.00 71.00 86 ASP A O 1
ATOM 688 N N . GLY A 1 87 ? 1.778 2.124 -11.789 1.00 78.62 87 GLY A N 1
ATOM 689 C CA . GLY A 1 87 ? 3.226 2.055 -12.015 1.00 78.62 87 GLY A CA 1
ATOM 690 C C . GLY A 1 87 ? 4.047 1.977 -10.727 1.00 78.62 87 GLY A C 1
ATOM 691 O O . GLY A 1 87 ? 5.192 1.534 -10.766 1.00 78.62 87 GLY A O 1
ATOM 692 N N . HIS A 1 88 ? 3.451 2.323 -9.581 1.00 84.81 88 HIS A N 1
ATOM 693 C CA . HIS A 1 88 ? 4.141 2.411 -8.287 1.00 84.81 88 HIS A CA 1
ATOM 694 C C . HIS A 1 88 ? 3.754 1.312 -7.279 1.00 84.81 88 HIS A C 1
ATOM 696 O O . HIS A 1 88 ? 3.916 1.492 -6.075 1.00 84.81 88 HIS A O 1
ATOM 702 N N . ASP A 1 89 ? 3.284 0.148 -7.747 1.00 84.81 89 ASP A N 1
ATOM 703 C CA . ASP A 1 89 ? 2.822 -0.965 -6.890 1.00 84.81 89 ASP A CA 1
ATOM 704 C C . ASP A 1 89 ? 3.831 -1.369 -5.813 1.00 84.81 89 ASP A C 1
ATOM 706 O O . ASP A 1 89 ? 3.484 -1.551 -4.645 1.00 84.81 89 ASP A O 1
ATOM 710 N N . HIS A 1 90 ? 5.096 -1.488 -6.216 1.00 87.62 90 HIS A N 1
ATOM 711 C CA . HIS A 1 90 ? 6.193 -1.833 -5.321 1.00 87.62 90 HIS A CA 1
ATOM 712 C C . HIS A 1 90 ? 6.372 -0.786 -4.217 1.00 87.62 90 HIS A C 1
ATOM 714 O O . HIS A 1 90 ? 6.462 -1.126 -3.038 1.00 87.62 90 HIS A O 1
ATOM 720 N N . THR A 1 91 ? 6.381 0.491 -4.596 1.00 86.69 91 THR A N 1
ATOM 721 C CA . THR A 1 91 ? 6.565 1.612 -3.676 1.00 86.69 91 THR A CA 1
ATOM 722 C C . THR A 1 91 ? 5.398 1.720 -2.696 1.00 86.69 91 THR A C 1
ATOM 724 O O . THR A 1 91 ? 5.623 1.880 -1.497 1.00 86.69 91 THR A O 1
ATOM 727 N N . CYS A 1 92 ? 4.160 1.542 -3.165 1.00 86.25 92 CYS A N 1
ATOM 728 C CA . CYS A 1 92 ? 2.975 1.516 -2.307 1.00 86.25 92 CYS A CA 1
ATOM 729 C C . CYS A 1 92 ? 3.032 0.370 -1.285 1.00 86.25 92 CYS A C 1
ATOM 731 O O . CYS A 1 92 ? 2.802 0.602 -0.097 1.00 86.25 92 CYS A O 1
ATOM 733 N N . LEU A 1 93 ? 3.403 -0.843 -1.712 1.00 87.25 93 LEU A N 1
ATOM 734 C CA . LEU A 1 93 ? 3.571 -1.990 -0.813 1.00 87.25 93 LEU A CA 1
ATOM 735 C C . LEU A 1 93 ? 4.674 -1.745 0.228 1.00 87.25 93 LEU A C 1
ATOM 737 O O . LEU A 1 93 ? 4.506 -2.070 1.405 1.00 87.25 93 LEU A O 1
ATOM 741 N N . LEU A 1 94 ? 5.797 -1.153 -0.188 1.00 91.25 94 LEU A N 1
ATOM 742 C CA . LEU A 1 94 ? 6.910 -0.827 0.700 1.00 91.25 94 LEU A CA 1
ATOM 743 C C . LEU A 1 94 ? 6.491 0.184 1.775 1.00 91.25 94 LEU A C 1
ATOM 745 O O . LEU A 1 94 ? 6.790 -0.026 2.951 1.00 91.25 94 LEU A O 1
ATOM 749 N N . ILE A 1 95 ? 5.772 1.245 1.391 1.00 88.12 95 ILE A N 1
ATOM 750 C CA . ILE A 1 95 ? 5.247 2.244 2.332 1.00 88.12 95 ILE A CA 1
ATOM 751 C C . ILE A 1 95 ? 4.277 1.582 3.315 1.00 88.12 95 ILE A C 1
ATOM 753 O O . ILE A 1 95 ? 4.441 1.746 4.520 1.00 88.12 95 ILE A O 1
ATOM 757 N N . GLN A 1 96 ? 3.323 0.777 2.833 1.00 86.62 96 GLN A N 1
ATOM 758 C CA . GLN A 1 96 ? 2.375 0.056 3.694 1.00 86.62 96 GLN A CA 1
ATOM 759 C C . GLN A 1 96 ? 3.088 -0.860 4.699 1.00 86.62 96 GLN A C 1
ATOM 761 O O . GLN A 1 96 ? 2.764 -0.848 5.885 1.00 86.62 96 GLN A O 1
ATOM 766 N N . THR A 1 97 ? 4.108 -1.594 4.246 1.00 90.00 97 THR A N 1
ATOM 767 C CA . THR A 1 97 ? 4.914 -2.481 5.100 1.00 90.00 97 THR A CA 1
ATOM 768 C C . THR A 1 97 ? 5.661 -1.699 6.184 1.00 90.00 97 THR A C 1
ATOM 770 O O . THR A 1 97 ? 5.749 -2.152 7.321 1.00 90.00 97 THR A O 1
ATOM 773 N N . GLN A 1 98 ? 6.189 -0.512 5.866 1.00 89.31 98 GLN A N 1
ATOM 774 C CA . GLN A 1 98 ? 6.880 0.331 6.851 1.00 89.31 98 GLN A CA 1
ATOM 775 C C . GLN A 1 98 ? 5.942 1.101 7.780 1.00 89.31 98 GLN A C 1
ATOM 777 O O . GLN A 1 98 ? 6.344 1.457 8.887 1.00 89.31 98 GLN A O 1
ATOM 782 N N . MET A 1 99 ? 4.710 1.348 7.345 1.00 85.56 99 MET A N 1
ATOM 783 C CA . MET A 1 99 ? 3.681 1.984 8.156 1.00 85.56 99 MET A CA 1
ATOM 784 C C . MET A 1 99 ? 3.070 1.002 9.166 1.00 85.56 99 MET A C 1
ATOM 786 O O . MET A 1 99 ? 2.647 1.426 10.233 1.00 85.56 99 MET A O 1
ATOM 790 N N . GLN A 1 100 ? 3.070 -0.304 8.874 1.00 84.62 100 GLN A N 1
ATOM 791 C CA . GLN A 1 100 ? 2.522 -1.338 9.758 1.00 84.62 100 GLN A CA 1
ATOM 792 C C . GLN A 1 100 ? 3.115 -1.353 11.189 1.00 84.62 100 GLN A C 1
ATOM 794 O O . GLN A 1 100 ? 2.341 -1.464 12.135 1.00 84.62 100 GLN A O 1
ATOM 799 N N . PRO A 1 101 ? 4.441 -1.246 11.408 1.00 86.56 101 PRO A N 1
ATOM 800 C CA . PRO A 1 101 ? 5.010 -1.205 12.758 1.00 86.56 101 PRO A CA 1
ATOM 801 C C . PRO A 1 101 ? 4.930 0.179 13.428 1.00 86.56 101 PRO A C 1
ATOM 803 O O . PRO A 1 101 ? 5.538 0.368 14.482 1.00 86.56 101 PRO A O 1
ATOM 806 N N . ALA A 1 102 ? 4.275 1.169 12.814 1.00 83.12 102 ALA A N 1
ATOM 807 C CA . ALA A 1 102 ? 4.183 2.509 13.378 1.00 83.12 102 ALA A CA 1
ATOM 808 C C . ALA A 1 102 ? 3.287 2.513 14.620 1.00 83.12 102 ALA A C 1
ATOM 810 O O . ALA A 1 102 ? 2.181 1.979 14.605 1.00 83.12 102 ALA A O 1
ATOM 811 N N . THR A 1 103 ? 3.761 3.145 15.688 1.00 81.12 103 THR A N 1
ATOM 812 C CA . THR A 1 103 ? 3.027 3.292 16.950 1.00 81.12 103 THR A CA 1
ATOM 813 C C . THR A 1 103 ? 2.870 4.770 17.285 1.00 81.12 103 THR A C 1
ATOM 815 O O . THR A 1 103 ? 3.524 5.623 16.686 1.00 81.12 103 THR A O 1
ATOM 818 N N . ASN A 1 104 ? 2.043 5.095 18.279 1.00 76.19 104 ASN A N 1
ATOM 819 C CA . ASN A 1 104 ? 1.905 6.476 18.758 1.00 76.19 104 ASN A CA 1
ATOM 820 C C . ASN A 1 104 ? 3.233 7.063 19.279 1.00 76.19 104 ASN A C 1
ATOM 822 O O . ASN A 1 104 ? 3.466 8.263 19.161 1.00 76.19 104 ASN A O 1
ATOM 826 N N . GLU A 1 105 ? 4.122 6.223 19.820 1.00 84.56 105 GLU A N 1
ATOM 827 C CA . GLU A 1 105 ? 5.451 6.631 20.299 1.00 84.56 105 GLU A CA 1
ATOM 828 C C . GLU A 1 105 ? 6.437 6.893 19.154 1.00 84.56 105 GLU A C 1
ATOM 830 O O . GLU A 1 105 ? 7.321 7.745 19.260 1.00 84.56 105 GLU A O 1
ATOM 835 N N . LYS A 1 106 ? 6.286 6.155 18.050 1.00 86.06 106 LYS A N 1
ATOM 836 C CA . LYS A 1 106 ? 7.113 6.275 16.850 1.00 86.06 106 LYS A CA 1
ATOM 837 C C . LYS A 1 106 ? 6.209 6.397 15.620 1.00 86.06 106 LYS A C 1
ATOM 839 O O . LYS A 1 106 ? 6.075 5.429 14.860 1.00 86.06 106 LYS A O 1
ATOM 844 N N . PRO A 1 107 ? 5.584 7.571 15.426 1.00 85.19 107 PRO A N 1
ATOM 845 C CA . PRO A 1 107 ? 4.660 7.768 14.327 1.00 85.19 107 PRO A CA 1
ATOM 846 C C . PRO A 1 107 ? 5.402 7.695 12.994 1.00 85.19 107 PRO A C 1
ATOM 848 O O . PRO A 1 107 ? 6.544 8.145 12.862 1.00 85.19 107 PRO A O 1
ATOM 851 N N . TYR A 1 108 ? 4.733 7.138 11.991 1.00 85.56 108 TYR A N 1
ATOM 852 C CA . TYR A 1 108 ? 5.197 7.217 10.615 1.00 85.56 108 TYR A CA 1
ATOM 853 C C . TYR A 1 108 ? 4.830 8.600 10.074 1.00 85.56 108 TYR A C 1
ATOM 855 O O . TYR A 1 108 ? 3.655 8.956 10.026 1.00 85.56 108 TYR A O 1
ATOM 863 N N . THR A 1 109 ? 5.836 9.405 9.739 1.00 87.69 109 THR A N 1
ATOM 864 C CA . THR A 1 109 ? 5.652 10.812 9.352 1.00 87.69 109 THR A CA 1
ATOM 865 C C . THR A 1 109 ? 5.807 11.007 7.849 1.00 87.69 109 THR A C 1
ATOM 867 O O . THR A 1 109 ? 6.385 10.172 7.148 1.00 87.69 109 THR A O 1
ATOM 870 N N . TYR A 1 110 ? 5.382 12.170 7.357 1.00 86.88 110 TYR A N 1
ATOM 871 C CA . TYR A 1 110 ? 5.606 12.596 5.974 1.00 86.88 110 TYR A CA 1
ATOM 872 C C . TYR A 1 110 ? 7.081 12.473 5.536 1.00 86.88 110 TYR A C 1
ATOM 874 O O . TYR A 1 110 ? 7.370 12.021 4.429 1.00 86.88 110 TYR A O 1
ATOM 882 N N . ASN A 1 111 ? 8.031 12.784 6.426 1.00 89.62 111 ASN A N 1
ATOM 883 C CA . ASN A 1 111 ? 9.463 12.690 6.125 1.00 89.62 111 ASN A CA 1
ATOM 884 C C . ASN A 1 111 ? 9.907 11.253 5.811 1.00 89.62 111 ASN A C 1
ATOM 886 O O . ASN A 1 111 ? 10.772 11.042 4.959 1.00 89.62 111 ASN A O 1
ATOM 890 N N . ASN A 1 112 ? 9.310 10.255 6.474 1.00 92.50 112 ASN A N 1
ATOM 891 C CA . ASN A 1 112 ? 9.585 8.850 6.185 1.00 92.50 112 ASN A CA 1
ATOM 892 C C . ASN A 1 112 ? 9.136 8.496 4.765 1.00 92.50 112 ASN A C 1
ATOM 894 O O . ASN A 1 112 ? 9.901 7.886 4.019 1.00 92.50 112 ASN A O 1
ATOM 898 N N . LEU A 1 113 ? 7.944 8.945 4.372 1.00 89.56 113 LEU A N 1
ATOM 899 C CA . LEU A 1 113 ? 7.406 8.717 3.036 1.00 89.56 113 LEU A CA 1
ATOM 900 C C . LEU A 1 113 ? 8.290 9.357 1.956 1.00 89.56 113 LEU A C 1
ATOM 902 O O . LEU A 1 113 ? 8.675 8.677 1.005 1.00 89.56 113 LEU A O 1
ATOM 906 N N . ILE A 1 114 ? 8.681 10.624 2.125 1.00 91.88 114 ILE A N 1
ATOM 907 C CA . ILE A 1 114 ? 9.571 11.313 1.177 1.00 91.88 114 ILE A CA 1
ATOM 908 C C . ILE A 1 114 ? 10.915 10.598 1.051 1.00 91.88 114 ILE A C 1
ATOM 910 O O . ILE A 1 114 ? 11.382 10.394 -0.063 1.00 91.88 114 ILE A O 1
ATOM 914 N N . SER A 1 115 ? 11.498 10.121 2.154 1.00 93.94 115 SER A N 1
ATOM 915 C CA . SER A 1 115 ? 12.769 9.386 2.097 1.00 93.94 115 SER A CA 1
ATOM 916 C C . SER A 1 115 ? 12.690 8.094 1.267 1.00 93.94 115 SER A C 1
ATOM 918 O O . SER A 1 115 ? 13.665 7.713 0.613 1.00 93.94 115 SER A O 1
ATOM 920 N N . ILE A 1 116 ? 11.529 7.425 1.258 1.00 92.25 116 ILE A N 1
ATOM 921 C CA . ILE A 1 116 ? 11.289 6.246 0.418 1.00 92.25 116 ILE A CA 1
ATOM 922 C C . ILE A 1 116 ? 11.155 6.661 -1.045 1.00 92.25 116 ILE A C 1
ATOM 924 O O . ILE A 1 116 ? 11.786 6.045 -1.902 1.00 92.25 116 ILE A O 1
ATOM 928 N N . LEU A 1 117 ? 10.373 7.706 -1.328 1.00 91.44 117 LEU A N 1
ATOM 929 C CA . LEU A 1 117 ? 10.208 8.220 -2.688 1.00 91.44 117 LEU A CA 1
ATOM 930 C C . LEU A 1 117 ? 11.537 8.701 -3.278 1.00 91.44 117 LEU A C 1
ATOM 932 O O . LEU A 1 117 ? 11.851 8.356 -4.412 1.00 91.44 117 LEU A O 1
ATOM 936 N N . ASP A 1 118 ? 12.361 9.402 -2.500 1.00 90.88 118 ASP A N 1
ATOM 937 C CA . ASP A 1 118 ? 13.699 9.833 -2.913 1.00 90.88 118 ASP A CA 1
ATOM 938 C C . ASP A 1 118 ? 14.598 8.641 -3.247 1.00 90.88 118 ASP A C 1
ATOM 940 O O . ASP A 1 118 ? 15.306 8.654 -4.257 1.00 90.88 118 ASP A O 1
ATOM 944 N N . ARG A 1 119 ? 14.558 7.580 -2.429 1.00 91.12 119 ARG A N 1
ATOM 945 C CA . ARG A 1 119 ? 15.296 6.344 -2.714 1.00 91.12 119 ARG A CA 1
ATOM 946 C C . ARG A 1 119 ? 14.806 5.695 -4.009 1.00 91.12 119 ARG A C 1
ATOM 948 O O . ARG A 1 119 ? 15.638 5.268 -4.802 1.00 91.12 119 ARG A O 1
ATOM 955 N N . GLU A 1 120 ? 13.498 5.625 -4.234 1.00 87.44 120 GLU A N 1
ATOM 956 C CA . GLU A 1 120 ? 12.931 5.074 -5.472 1.00 87.44 120 GLU A CA 1
ATOM 957 C C . GLU A 1 120 ? 13.340 5.909 -6.692 1.00 87.44 120 GLU A C 1
ATOM 959 O O . GLU A 1 120 ? 13.807 5.360 -7.689 1.00 87.44 120 GLU A O 1
ATOM 964 N N . VAL A 1 121 ? 13.298 7.242 -6.594 1.00 87.31 121 VAL A N 1
ATOM 965 C CA . VAL A 1 121 ? 13.769 8.147 -7.654 1.00 87.31 121 VAL A CA 1
ATOM 966 C C . VAL A 1 121 ? 15.251 7.922 -7.961 1.00 87.31 121 VAL A C 1
ATOM 968 O O . VAL A 1 121 ? 15.630 7.899 -9.130 1.00 87.31 121 VAL A O 1
ATOM 971 N N . GLN A 1 122 ? 16.094 7.687 -6.952 1.00 85.12 122 GLN A N 1
ATOM 972 C CA . GLN A 1 122 ? 17.516 7.374 -7.151 1.00 85.12 122 GLN A CA 1
ATOM 973 C C . GLN A 1 122 ? 17.760 6.031 -7.860 1.00 85.12 122 GLN A C 1
ATOM 975 O O . GLN A 1 122 ? 18.815 5.851 -8.472 1.00 85.12 122 GLN A O 1
ATOM 980 N N . LEU A 1 123 ? 16.806 5.096 -7.823 1.00 82.56 123 LEU A N 1
ATOM 981 C CA . LEU A 1 123 ? 16.901 3.810 -8.523 1.00 82.56 123 LEU A CA 1
ATOM 982 C C . LEU A 1 123 ? 16.503 3.911 -10.007 1.00 82.56 123 LEU A C 1
ATOM 984 O O . LEU A 1 123 ? 16.960 3.102 -10.823 1.00 82.56 123 LEU A O 1
ATOM 988 N N . ILE A 1 124 ? 15.722 4.928 -10.391 1.00 80.06 124 ILE A N 1
ATOM 989 C CA . ILE A 1 124 ? 15.259 5.120 -11.775 1.00 80.06 124 ILE A CA 1
ATOM 990 C C . ILE A 1 124 ? 16.428 5.275 -12.773 1.00 80.06 124 ILE A C 1
ATOM 992 O O . ILE A 1 124 ? 16.431 4.537 -13.764 1.00 80.06 124 ILE A O 1
ATOM 996 N N . PRO A 1 125 ? 17.452 6.129 -12.550 1.00 73.00 125 PRO A N 1
ATOM 997 C CA . PRO A 1 125 ? 18.566 6.293 -13.488 1.00 73.00 125 PRO A CA 1
ATOM 998 C C . PRO A 1 125 ? 19.323 4.990 -13.769 1.00 73.00 125 PRO A C 1
ATOM 1000 O O . PRO A 1 125 ? 19.663 4.704 -14.917 1.00 73.00 125 PRO A O 1
ATOM 1003 N N . GLY A 1 126 ? 19.530 4.158 -12.741 1.00 63.88 126 GLY A N 1
ATOM 1004 C CA . GLY A 1 126 ? 20.188 2.858 -12.890 1.00 63.88 126 GLY A CA 1
ATOM 1005 C C . GLY A 1 126 ? 19.369 1.878 -13.733 1.00 63.88 126 GLY A C 1
ATOM 1006 O O . GLY A 1 126 ? 19.924 1.137 -14.543 1.00 63.88 126 GLY A O 1
ATOM 1007 N N . SER A 1 127 ? 18.040 1.912 -13.604 1.00 59.28 127 SER A N 1
ATOM 1008 C CA . SER A 1 127 ? 17.140 1.066 -14.395 1.00 59.28 127 SER A CA 1
ATOM 1009 C C . SER A 1 127 ? 17.063 1.490 -15.868 1.00 59.28 127 SER A C 1
ATOM 1011 O O . SER A 1 127 ? 17.122 0.633 -16.751 1.00 59.28 127 SER A O 1
ATOM 1013 N N . GLN A 1 128 ? 17.029 2.796 -16.155 1.00 60.22 128 GLN A N 1
ATOM 1014 C CA . GLN A 1 128 ? 17.012 3.319 -17.527 1.00 60.22 128 GLN A CA 1
ATOM 1015 C C . GLN A 1 128 ? 18.339 3.059 -18.245 1.00 60.22 128 GLN A C 1
ATOM 1017 O O . GLN A 1 128 ? 18.353 2.692 -19.421 1.00 60.22 128 GLN A O 1
ATOM 1022 N N . GLN A 1 129 ? 19.459 3.166 -17.528 1.00 56.12 129 GLN A N 1
ATOM 1023 C CA . GLN A 1 129 ? 20.775 2.864 -18.082 1.00 56.12 129 GLN A CA 1
ATOM 1024 C C . GLN A 1 129 ? 20.962 1.358 -18.332 1.00 56.12 129 GLN A C 1
ATOM 1026 O O . GLN A 1 129 ? 21.594 0.981 -19.318 1.00 56.12 129 GLN A O 1
ATOM 1031 N N . CYS A 1 130 ? 20.344 0.488 -17.524 1.00 51.59 130 CYS A N 1
ATOM 1032 C CA . CYS A 1 130 ? 20.278 -0.956 -17.777 1.00 51.59 130 CYS A CA 1
ATOM 1033 C C . CYS A 1 130 ? 19.350 -1.327 -18.948 1.00 51.59 130 CYS A C 1
ATOM 1035 O O . CYS A 1 130 ? 19.695 -2.221 -19.713 1.00 51.59 130 CYS A O 1
ATOM 1037 N N . GLN A 1 131 ? 18.219 -0.641 -19.143 1.00 52.16 131 GLN A N 1
ATOM 1038 C CA . GLN A 1 131 ? 17.306 -0.915 -20.265 1.00 52.16 131 GLN A CA 1
ATOM 1039 C C . GLN A 1 131 ? 17.837 -0.414 -21.615 1.00 52.16 131 GLN A C 1
ATOM 1041 O O . GLN A 1 131 ? 17.705 -1.105 -22.621 1.00 52.16 131 GLN A O 1
ATOM 1046 N N . ALA A 1 132 ? 18.507 0.742 -21.647 1.00 53.69 132 ALA A N 1
ATOM 1047 C CA . ALA A 1 132 ? 19.198 1.214 -22.850 1.00 53.69 132 ALA A CA 1
ATOM 1048 C C . ALA A 1 132 ? 20.408 0.332 -23.206 1.00 53.69 132 ALA A C 1
ATOM 1050 O O . ALA A 1 132 ? 20.821 0.264 -24.364 1.00 53.69 132 ALA A O 1
ATOM 1051 N N . THR A 1 133 ? 20.974 -0.361 -22.213 1.00 50.78 133 THR A N 1
ATOM 1052 C CA . THR A 1 133 ? 22.090 -1.274 -22.430 1.00 50.78 133 THR A CA 1
ATOM 1053 C C . THR A 1 133 ? 21.673 -2.721 -22.603 1.00 50.78 133 THR A C 1
ATOM 1055 O O . THR A 1 133 ? 22.498 -3.455 -23.096 1.00 50.78 133 THR A O 1
ATOM 1058 N N . THR A 1 134 ? 20.459 -3.204 -22.333 1.00 49.75 134 THR A N 1
ATOM 1059 C CA . THR A 1 134 ? 20.158 -4.642 -22.528 1.00 49.75 134 THR A CA 1
ATOM 1060 C C . THR A 1 134 ? 20.195 -5.089 -23.994 1.00 49.75 134 THR A C 1
ATOM 1062 O O . THR A 1 134 ? 20.628 -6.211 -24.257 1.00 49.75 134 THR A O 1
ATOM 1065 N N . GLU A 1 135 ? 19.896 -4.220 -24.964 1.00 50.28 135 GLU A N 1
ATOM 1066 C CA . GLU A 1 135 ? 20.130 -4.530 -26.389 1.00 50.28 135 GLU A CA 1
ATOM 1067 C C . GLU A 1 135 ? 21.624 -4.518 -26.773 1.00 50.28 135 GLU A C 1
ATOM 1069 O O . GLU A 1 135 ? 22.044 -5.236 -27.680 1.00 50.28 135 GLU A O 1
ATOM 1074 N N . THR A 1 136 ? 22.471 -3.778 -26.049 1.00 50.25 136 THR A N 1
ATOM 1075 C CA . THR A 1 136 ? 23.924 -3.672 -26.309 1.00 50.25 136 THR A CA 1
ATOM 1076 C C . THR A 1 136 ? 24.808 -4.482 -25.344 1.00 50.25 136 THR A C 1
ATOM 1078 O O . THR A 1 136 ? 25.960 -4.771 -25.659 1.00 50.25 136 THR A O 1
ATOM 1081 N N . ALA A 1 137 ? 24.294 -4.927 -24.201 1.00 46.41 137 ALA A N 1
ATOM 1082 C CA . ALA A 1 137 ? 24.996 -5.606 -23.111 1.00 46.41 137 ALA A CA 1
ATOM 1083 C C . ALA A 1 137 ? 24.918 -7.123 -23.263 1.00 46.41 137 ALA A C 1
ATOM 1085 O O . ALA A 1 137 ? 25.899 -7.806 -22.969 1.00 46.41 137 ALA A O 1
ATOM 1086 N N . ILE A 1 138 ? 23.844 -7.645 -23.871 1.00 50.81 138 ILE A N 1
ATOM 1087 C CA . ILE A 1 138 ? 23.860 -9.002 -24.440 1.00 50.81 138 ILE A CA 1
ATOM 1088 C C . ILE A 1 138 ? 24.930 -9.085 -25.557 1.00 50.81 138 ILE A C 1
ATOM 1090 O O . ILE A 1 138 ? 25.586 -10.116 -25.725 1.00 50.81 138 ILE A O 1
ATOM 1094 N N . ALA A 1 139 ? 25.221 -7.970 -26.243 1.00 49.94 139 ALA A N 1
ATOM 1095 C CA . ALA A 1 139 ? 26.313 -7.867 -27.216 1.00 49.94 139 ALA A CA 1
ATOM 1096 C C . ALA A 1 139 ? 27.705 -7.554 -26.606 1.00 49.94 139 ALA A C 1
ATOM 1098 O O . ALA A 1 139 ? 28.719 -7.741 -27.282 1.00 49.94 139 ALA A O 1
ATOM 1099 N N . LEU A 1 140 ? 27.802 -7.117 -25.341 1.00 48.09 140 LEU A N 1
ATOM 1100 C CA . LEU A 1 140 ? 29.083 -6.817 -24.670 1.00 48.09 140 LEU A CA 1
ATOM 1101 C C . LEU A 1 140 ? 29.562 -7.933 -23.734 1.00 48.09 140 LEU A C 1
ATOM 1103 O O . LEU A 1 140 ? 30.771 -8.137 -23.637 1.00 48.09 140 LEU A O 1
ATOM 1107 N N . ALA A 1 141 ? 28.671 -8.737 -23.145 1.00 48.25 141 ALA A N 1
ATOM 1108 C CA . ALA A 1 141 ? 29.064 -9.957 -22.427 1.00 48.25 141 ALA A CA 1
ATOM 1109 C C . ALA A 1 141 ? 29.642 -11.043 -23.364 1.00 48.25 141 ALA A C 1
ATOM 1111 O O . ALA A 1 141 ? 30.320 -11.964 -22.917 1.00 48.25 141 ALA A O 1
ATOM 1112 N N . THR A 1 142 ? 29.437 -10.908 -24.679 1.00 48.78 142 THR A N 1
ATOM 1113 C CA . THR A 1 142 ? 30.058 -11.746 -25.720 1.00 48.78 142 THR A CA 1
ATOM 1114 C C . THR A 1 142 ? 31.340 -11.146 -26.307 1.00 48.78 142 THR A C 1
ATOM 1116 O O . THR A 1 142 ? 32.018 -11.795 -27.104 1.00 48.78 142 THR A O 1
ATOM 1119 N N . ARG A 1 143 ? 31.753 -9.945 -25.878 1.00 46.00 143 ARG A N 1
ATOM 1120 C CA . ARG A 1 143 ? 33.040 -9.335 -26.246 1.00 46.00 143 ARG A CA 1
ATOM 1121 C C . ARG A 1 143 ? 34.136 -9.659 -25.229 1.00 46.00 143 ARG A C 1
ATOM 1123 O O . ARG A 1 143 ? 34.917 -8.798 -24.836 1.00 46.00 143 ARG A O 1
ATOM 1130 N N . THR A 1 144 ? 34.282 -10.933 -24.868 1.00 49.25 144 THR A N 1
ATOM 1131 C CA . THR A 1 144 ? 35.602 -11.426 -24.459 1.00 49.25 144 THR A CA 1
ATOM 1132 C C . THR A 1 144 ? 36.499 -11.385 -25.695 1.00 49.25 144 THR A C 1
ATOM 1134 O O . THR A 1 144 ? 36.384 -12.222 -26.587 1.00 49.25 144 THR A O 1
ATOM 1137 N N . THR A 1 145 ? 37.293 -10.324 -25.800 1.00 49.81 145 THR A N 1
ATOM 1138 C CA . THR A 1 145 ? 38.573 -10.252 -26.518 1.00 49.81 145 THR A CA 1
ATOM 1139 C C . THR A 1 145 ? 38.828 -11.350 -27.571 1.00 49.81 145 THR A C 1
ATOM 1141 O O . THR A 1 145 ? 39.410 -12.398 -27.311 1.00 49.81 145 THR A O 1
ATOM 1144 N N . GLY A 1 146 ? 38.459 -11.053 -28.819 1.00 52.75 146 GLY A N 1
ATOM 1145 C CA . GLY A 1 146 ? 39.253 -11.447 -29.984 1.00 52.75 146 GLY A CA 1
ATOM 1146 C C . GLY A 1 146 ? 39.383 -12.939 -30.298 1.00 52.75 146 GLY A C 1
ATOM 1147 O O . GLY A 1 146 ? 40.496 -13.438 -30.439 1.00 52.75 146 GLY A O 1
ATOM 1148 N N . LYS A 1 147 ? 38.277 -13.637 -30.565 1.00 54.09 147 LYS A N 1
ATOM 1149 C CA . LYS A 1 147 ? 38.284 -14.730 -31.551 1.00 54.09 147 LYS A CA 1
ATOM 1150 C C . LYS A 1 147 ? 37.079 -14.565 -32.457 1.00 54.09 147 LYS A C 1
ATOM 1152 O O . LYS A 1 147 ? 35.946 -14.716 -32.024 1.00 54.09 147 LYS A O 1
ATOM 1157 N N . VAL A 1 148 ? 37.352 -14.230 -33.718 1.00 56.59 148 VAL A N 1
ATOM 1158 C CA . VAL A 1 148 ? 36.407 -14.347 -34.834 1.00 56.59 148 VAL A CA 1
ATOM 1159 C C . VAL A 1 148 ? 35.633 -15.649 -34.642 1.00 56.59 148 VAL A C 1
ATOM 1161 O O . VAL A 1 148 ? 36.273 -16.699 -34.538 1.00 56.59 148 VAL A O 1
ATOM 1164 N N . ASN A 1 149 ? 34.300 -15.571 -34.558 1.00 55.00 149 ASN A N 1
ATOM 1165 C CA . ASN A 1 149 ? 33.392 -16.718 -34.529 1.00 55.00 149 ASN A CA 1
ATOM 1166 C C . ASN A 1 149 ? 33.546 -17.505 -35.835 1.00 55.00 149 ASN A C 1
ATOM 1168 O O . ASN A 1 149 ? 32.724 -17.431 -36.743 1.00 55.00 149 ASN A O 1
ATOM 1172 N N . LYS A 1 150 ? 34.651 -18.239 -35.958 1.00 65.56 150 LYS A N 1
ATOM 1173 C CA . LYS A 1 150 ? 34.776 -19.311 -36.925 1.00 65.56 150 LYS A CA 1
ATOM 1174 C C . LYS A 1 150 ? 33.817 -20.390 -36.431 1.00 65.56 150 LYS A C 1
ATOM 1176 O O . LYS A 1 150 ? 33.909 -20.750 -35.253 1.00 65.56 150 LYS A O 1
ATOM 1181 N N . PRO A 1 151 ? 32.895 -20.873 -37.279 1.00 67.31 151 PRO A N 1
ATOM 1182 C CA . PRO A 1 151 ? 31.994 -21.943 -36.890 1.00 67.31 151 PRO A CA 1
ATOM 1183 C C . PRO A 1 151 ? 32.814 -23.096 -36.293 1.00 67.31 151 PRO A C 1
ATOM 1185 O O . PRO A 1 151 ? 33.929 -23.356 -36.767 1.00 67.31 151 PRO A O 1
ATOM 1188 N N . PRO A 1 152 ? 32.321 -23.747 -35.225 1.00 72.88 152 PRO A N 1
ATOM 1189 C CA . PRO A 1 152 ? 33.027 -24.849 -34.594 1.00 72.88 152 PRO A CA 1
ATOM 1190 C C . PRO A 1 152 ? 33.340 -25.896 -35.660 1.00 72.88 152 PRO A C 1
ATOM 1192 O O . PRO A 1 152 ? 32.448 -26.489 -36.257 1.00 72.88 152 PRO A O 1
ATOM 1195 N N . TYR A 1 153 ? 34.627 -26.080 -35.935 1.00 81.62 153 TYR A N 1
ATOM 1196 C CA . TYR A 1 153 ? 35.080 -27.010 -36.953 1.00 81.62 153 TYR A CA 1
ATOM 1197 C C . TYR A 1 153 ? 34.733 -28.441 -36.525 1.00 81.62 153 TYR A C 1
ATOM 1199 O O . TYR A 1 153 ? 35.134 -28.916 -35.454 1.00 81.62 153 TYR A O 1
ATOM 1207 N N . THR A 1 154 ? 33.940 -29.107 -37.358 1.00 90.12 154 THR A N 1
ATOM 1208 C CA . THR A 1 154 ? 33.543 -30.507 -37.222 1.00 90.12 154 THR A CA 1
ATOM 1209 C C . THR A 1 154 ? 34.481 -31.378 -38.045 1.00 90.12 154 THR A C 1
ATOM 1211 O O . THR A 1 154 ? 34.780 -31.094 -39.206 1.00 90.12 154 THR A O 1
ATOM 1214 N N . CYS A 1 155 ? 34.979 -32.461 -37.452 1.00 91.00 155 CYS A N 1
ATOM 1215 C CA . CYS A 1 155 ? 35.759 -33.436 -38.199 1.00 91.00 155 CYS A CA 1
ATOM 1216 C C . CYS A 1 155 ? 34.829 -34.202 -39.150 1.00 91.00 155 CYS A C 1
ATOM 1218 O O . CYS A 1 155 ? 33.967 -34.949 -38.689 1.00 91.00 155 CYS A O 1
ATOM 1220 N N . MET A 1 156 ? 35.034 -34.073 -40.465 1.00 89.00 156 MET A N 1
ATOM 1221 C CA . MET A 1 156 ? 34.197 -34.743 -41.474 1.00 89.00 156 MET A CA 1
ATOM 1222 C C . MET A 1 156 ? 34.207 -36.276 -41.361 1.00 89.00 156 MET A C 1
ATOM 1224 O O . MET A 1 156 ? 33.240 -36.919 -41.749 1.00 89.00 156 MET A O 1
ATOM 1228 N N . SER A 1 157 ? 35.267 -36.866 -40.801 1.00 89.69 157 SER A N 1
ATOM 1229 C CA . SER A 1 157 ? 35.398 -38.325 -40.708 1.00 89.69 157 SER A CA 1
ATOM 1230 C C . SER A 1 157 ? 34.786 -38.933 -39.446 1.00 89.69 157 SER A C 1
ATOM 1232 O O . SER A 1 157 ? 34.395 -40.096 -39.470 1.00 89.69 157 SER A O 1
ATOM 1234 N N . CYS A 1 158 ? 34.731 -38.201 -38.327 1.00 90.31 158 CYS A N 1
ATOM 1235 C CA . CYS A 1 158 ? 34.233 -38.741 -37.053 1.00 90.31 158 CYS A CA 1
ATOM 1236 C C . CYS A 1 158 ? 32.998 -38.012 -36.502 1.00 90.31 158 CYS A C 1
ATOM 1238 O O . CYS A 1 158 ? 32.453 -38.441 -35.484 1.00 90.31 158 CYS A O 1
ATOM 1240 N N . GLY A 1 159 ? 32.588 -36.899 -37.116 1.00 88.81 159 GLY A N 1
ATOM 1241 C CA . GLY A 1 159 ? 31.414 -36.109 -36.735 1.00 88.81 159 GLY A CA 1
ATOM 1242 C C . GLY A 1 159 ? 31.551 -35.300 -35.441 1.00 88.81 159 GLY A C 1
ATOM 1243 O O . GLY A 1 159 ? 30.617 -34.600 -35.070 1.00 88.81 159 GLY A O 1
ATOM 1244 N N . HIS A 1 160 ? 32.688 -35.364 -34.742 1.00 88.25 160 HIS A N 1
ATOM 1245 C CA . HIS A 1 160 ? 32.883 -34.632 -33.488 1.00 88.25 160 HIS A CA 1
ATOM 1246 C C . HIS A 1 160 ? 33.450 -33.231 -33.741 1.00 88.25 160 HIS A C 1
ATOM 1248 O O . HIS A 1 160 ? 34.304 -33.028 -34.612 1.00 88.25 160 HIS A O 1
ATOM 1254 N N . THR A 1 161 ? 32.994 -32.261 -32.951 1.00 88.75 161 THR A N 1
ATOM 1255 C CA . THR A 1 161 ? 33.516 -30.890 -32.944 1.00 88.75 161 THR A CA 1
ATOM 1256 C C . THR A 1 161 ? 34.874 -30.829 -32.235 1.00 88.75 161 THR A C 1
ATOM 1258 O O . THR A 1 161 ? 35.169 -31.615 -31.333 1.00 88.75 161 THR A O 1
ATOM 1261 N N . GLY A 1 162 ? 35.743 -29.901 -32.649 1.00 87.06 162 GLY A N 1
ATOM 1262 C CA . GLY A 1 162 ? 36.975 -29.589 -31.912 1.00 87.06 162 GLY A CA 1
ATOM 1263 C C . GLY A 1 162 ? 38.262 -30.274 -32.395 1.00 87.06 162 GLY A C 1
ATOM 1264 O O . GLY A 1 162 ? 39.306 -30.120 -31.752 1.00 87.06 162 GLY A O 1
ATOM 1265 N N . HIS A 1 163 ? 38.272 -30.951 -33.548 1.00 88.69 163 HIS A N 1
ATOM 1266 C CA . HIS A 1 163 ? 39.504 -31.335 -34.266 1.00 88.69 163 HIS A CA 1
ATOM 1267 C C . HIS A 1 163 ? 39.275 -31.424 -35.796 1.00 88.69 163 HIS A C 1
ATOM 1269 O O . HIS A 1 163 ? 38.145 -31.585 -36.245 1.00 88.69 163 HIS A O 1
ATOM 1275 N N . VAL A 1 164 ? 40.336 -31.269 -36.603 1.00 92.12 164 VAL A N 1
ATOM 1276 C CA . VAL A 1 164 ? 40.290 -31.477 -38.068 1.00 92.12 164 VAL A CA 1
ATOM 1277 C C . VAL A 1 164 ? 40.693 -32.915 -38.400 1.00 92.12 164 VAL A C 1
ATOM 1279 O O . VAL A 1 164 ? 41.273 -33.600 -37.558 1.00 92.12 164 VAL A O 1
ATOM 1282 N N . ILE A 1 165 ? 40.404 -33.376 -39.621 1.00 91.62 165 ILE A N 1
ATOM 1283 C CA . ILE A 1 165 ? 40.704 -34.744 -40.087 1.00 91.62 165 ILE A CA 1
ATOM 1284 C C . ILE A 1 165 ? 42.185 -35.134 -39.928 1.00 91.62 165 ILE A C 1
ATOM 1286 O O . ILE A 1 165 ? 42.484 -36.283 -39.599 1.00 91.62 165 ILE A O 1
ATOM 1290 N N . GLU A 1 166 ? 43.100 -34.166 -40.053 1.00 92.06 166 GLU A N 1
ATOM 1291 C CA . GLU A 1 166 ? 44.544 -34.358 -39.840 1.00 92.06 166 GLU A CA 1
ATOM 1292 C C . GLU A 1 166 ? 44.869 -34.869 -38.429 1.00 92.06 166 GLU A C 1
ATOM 1294 O O . GLU A 1 166 ? 45.782 -35.667 -38.255 1.00 92.06 166 GLU A O 1
ATOM 1299 N N . TRP A 1 167 ? 44.084 -34.459 -37.428 1.00 91.62 167 TRP A N 1
ATOM 1300 C CA . TRP A 1 167 ? 44.288 -34.792 -36.014 1.00 91.62 167 TRP A CA 1
ATOM 1301 C C . TRP A 1 167 ? 43.326 -35.873 -35.507 1.00 91.62 167 TRP A C 1
ATOM 1303 O O . TRP A 1 167 ? 43.187 -36.069 -34.299 1.00 91.62 167 TRP A O 1
ATOM 1313 N N . CYS A 1 168 ? 42.605 -36.550 -36.405 1.00 93.06 168 CYS A N 1
ATOM 1314 C CA . CYS A 1 168 ? 41.635 -37.565 -36.016 1.00 93.06 168 CYS A CA 1
ATOM 1315 C C . CYS A 1 168 ? 42.324 -38.905 -35.728 1.00 93.06 168 CYS A C 1
ATOM 1317 O O . CYS A 1 168 ? 42.987 -39.472 -36.595 1.00 93.06 168 CYS A O 1
ATOM 1319 N N . VAL A 1 169 ? 42.117 -39.424 -34.516 1.00 94.06 169 VAL A N 1
ATOM 1320 C CA . VAL A 1 169 ? 42.678 -40.707 -34.056 1.00 94.06 169 VAL A CA 1
ATOM 1321 C C . VAL A 1 169 ? 41.760 -41.897 -34.375 1.00 94.06 169 VAL A C 1
ATOM 1323 O O . VAL A 1 169 ? 42.227 -43.010 -34.595 1.00 94.06 169 VAL A O 1
ATOM 1326 N N . LYS A 1 170 ? 40.439 -41.673 -34.401 1.00 87.06 170 LYS A N 1
ATOM 1327 C CA . LYS A 1 170 ? 39.427 -42.746 -34.396 1.00 87.06 170 LYS A CA 1
ATOM 1328 C C . LYS A 1 170 ? 39.206 -43.408 -35.763 1.00 87.06 170 LYS A C 1
ATOM 1330 O O . LYS A 1 170 ? 38.739 -44.540 -35.814 1.00 87.06 170 LYS A O 1
ATOM 1335 N N . VAL A 1 171 ? 39.491 -42.712 -36.865 1.00 85.88 171 VAL A N 1
ATOM 1336 C CA . VAL A 1 171 ? 39.079 -43.148 -38.213 1.00 85.88 171 VAL A CA 1
ATOM 1337 C C . VAL A 1 171 ? 40.250 -43.746 -38.985 1.00 85.88 171 VAL A C 1
ATOM 1339 O O . VAL A 1 171 ? 41.372 -43.250 -38.909 1.00 85.88 171 VAL A O 1
ATOM 1342 N N . GLN A 1 172 ? 39.984 -44.789 -39.780 1.00 83.12 172 GLN A N 1
ATOM 1343 C CA . GLN A 1 172 ? 40.999 -45.500 -40.567 1.00 83.12 172 GLN A CA 1
ATOM 1344 C C . GLN A 1 172 ? 41.735 -44.635 -41.605 1.00 83.12 172 GLN A C 1
ATOM 1346 O O . GLN A 1 172 ? 42.818 -45.043 -42.018 1.00 83.12 172 GLN A O 1
ATOM 1351 N N . ASN A 1 173 ? 41.188 -43.466 -41.962 1.00 85.50 173 ASN A N 1
ATOM 1352 C CA . ASN A 1 173 ? 41.783 -42.473 -42.866 1.00 85.50 173 ASN A CA 1
ATOM 1353 C C . ASN A 1 173 ? 42.155 -41.155 -42.147 1.00 85.50 173 ASN A C 1
ATOM 1355 O O . ASN A 1 173 ? 42.279 -40.113 -42.784 1.00 85.50 173 ASN A O 1
ATOM 1359 N N . GLY A 1 174 ? 42.268 -41.159 -40.813 1.00 86.12 174 GLY A N 1
ATOM 1360 C CA . GLY A 1 174 ? 42.726 -39.997 -40.045 1.00 86.12 174 GLY A CA 1
ATOM 1361 C C . GLY A 1 174 ? 44.250 -39.852 -40.081 1.00 86.12 174 GLY A C 1
ATOM 1362 O O . GLY A 1 174 ? 44.967 -40.853 -40.045 1.00 86.12 174 GLY A O 1
ATOM 1363 N N . GLY A 1 175 ? 44.758 -38.615 -40.098 1.00 87.88 175 GLY A N 1
ATOM 1364 C CA . GLY A 1 175 ? 46.205 -38.335 -40.158 1.00 87.88 175 GLY A CA 1
ATOM 1365 C C . GLY A 1 175 ? 47.006 -38.844 -38.949 1.00 87.88 175 GLY A C 1
ATOM 1366 O O . GLY A 1 175 ? 48.230 -38.937 -39.009 1.00 87.88 175 GLY A O 1
ATOM 1367 N N . MET A 1 176 ? 46.323 -39.229 -37.865 1.00 91.19 176 MET A N 1
ATOM 1368 C CA . MET A 1 176 ? 46.924 -39.804 -36.657 1.00 91.19 176 MET A CA 1
ATOM 1369 C C . MET A 1 176 ? 46.331 -41.166 -36.282 1.00 91.19 176 MET A C 1
ATOM 1371 O O . MET A 1 176 ? 46.252 -41.515 -35.104 1.00 91.19 176 MET A O 1
ATOM 1375 N N . LYS A 1 177 ? 45.916 -41.953 -37.279 1.00 90.12 177 LYS A N 1
ATOM 1376 C CA . LYS A 1 177 ? 45.454 -43.331 -37.074 1.00 90.12 177 LYS A CA 1
ATOM 1377 C C . LYS A 1 177 ? 46.473 -44.135 -36.256 1.00 90.12 177 LYS A C 1
ATOM 1379 O O . LYS A 1 177 ? 47.652 -44.184 -36.597 1.00 90.12 177 LYS A O 1
ATOM 1384 N N . GLY A 1 178 ? 45.997 -44.789 -35.198 1.00 89.81 178 GLY A N 1
ATOM 1385 C CA . GLY A 1 178 ? 46.813 -45.658 -34.341 1.00 89.81 178 GLY A CA 1
ATOM 1386 C C . GLY A 1 178 ? 47.652 -44.930 -33.286 1.00 89.81 178 GLY A C 1
ATOM 1387 O O . GLY A 1 178 ? 48.258 -45.598 -32.455 1.00 89.81 178 GLY A O 1
ATOM 1388 N N . LYS A 1 179 ? 47.661 -43.591 -33.278 1.00 92.88 179 LYS A N 1
ATOM 1389 C CA . LYS A 1 179 ? 48.311 -42.789 -32.233 1.00 92.88 179 LYS A CA 1
ATOM 1390 C C . LYS A 1 179 ? 47.357 -42.515 -31.080 1.00 92.88 179 LYS A C 1
ATOM 1392 O O . LYS A 1 179 ? 46.142 -42.512 -31.251 1.00 92.88 179 LYS A O 1
ATOM 1397 N N . THR A 1 180 ? 47.881 -42.267 -29.890 1.00 93.00 180 THR A N 1
ATOM 1398 C CA . THR A 1 180 ? 47.048 -41.945 -28.725 1.00 93.00 180 THR A CA 1
ATOM 1399 C C . THR A 1 180 ? 46.544 -40.498 -28.777 1.00 93.00 180 THR A C 1
ATOM 1401 O O . THR A 1 180 ? 47.113 -39.626 -29.435 1.00 93.00 180 THR A O 1
ATOM 1404 N N . ILE A 1 181 ? 45.474 -40.198 -28.034 1.00 88.38 181 ILE A N 1
ATOM 1405 C CA . ILE A 1 181 ? 44.939 -38.827 -27.918 1.00 88.38 181 ILE A CA 1
ATOM 1406 C C . ILE A 1 181 ? 45.999 -37.864 -27.346 1.00 88.38 181 ILE A C 1
ATOM 1408 O O . ILE A 1 181 ? 46.021 -36.686 -27.704 1.00 88.38 181 ILE A O 1
ATOM 1412 N N . ALA A 1 182 ? 46.889 -38.357 -26.478 1.00 89.94 182 ALA A N 1
ATOM 1413 C CA . ALA A 1 182 ? 47.989 -37.577 -25.915 1.00 89.94 182 ALA A CA 1
ATOM 1414 C C . ALA A 1 182 ? 49.001 -37.164 -26.994 1.00 89.94 182 ALA A C 1
ATOM 1416 O O . ALA A 1 182 ? 49.344 -35.987 -27.090 1.00 89.94 182 ALA A O 1
ATOM 1417 N N . GLU A 1 183 ? 49.395 -38.098 -27.862 1.00 91.00 183 GLU A N 1
ATOM 1418 C CA . GLU A 1 183 ? 50.278 -37.822 -29.003 1.00 91.00 183 GLU A CA 1
ATOM 1419 C C . GLU A 1 183 ? 49.632 -36.849 -29.995 1.00 91.00 183 GLU A C 1
ATOM 1421 O O . GLU A 1 183 ? 50.304 -35.959 -30.510 1.00 91.00 183 GLU A O 1
ATOM 1426 N N . ALA A 1 184 ? 48.317 -36.954 -30.217 1.00 89.38 184 ALA A N 1
ATOM 1427 C CA . ALA A 1 184 ? 47.594 -36.019 -31.075 1.00 89.38 184 ALA A CA 1
ATOM 1428 C C . ALA A 1 184 ? 47.536 -34.595 -30.505 1.00 89.38 184 ALA A C 1
ATOM 1430 O O . ALA A 1 184 ? 47.672 -33.617 -31.245 1.00 89.38 184 ALA A O 1
ATOM 1431 N N . LYS A 1 185 ? 47.387 -34.453 -29.183 1.00 88.06 185 LYS A N 1
ATOM 1432 C CA . LYS A 1 185 ? 47.483 -33.148 -28.512 1.00 88.06 185 LYS A CA 1
ATOM 1433 C C . LYS A 1 185 ? 48.902 -32.581 -28.573 1.00 88.06 185 LYS A C 1
ATOM 1435 O O . LYS A 1 185 ? 49.042 -31.389 -28.836 1.00 88.06 185 LYS A O 1
ATOM 1440 N N . ALA A 1 186 ? 49.925 -33.413 -28.374 1.00 88.50 186 ALA A N 1
ATOM 1441 C CA . ALA A 1 186 ? 51.326 -33.000 -28.436 1.00 88.50 186 ALA A CA 1
ATOM 1442 C C . ALA A 1 186 ? 51.721 -32.527 -29.844 1.00 88.50 186 ALA A C 1
ATOM 1444 O O . ALA A 1 186 ? 52.230 -31.421 -29.996 1.00 88.50 186 ALA A O 1
ATOM 1445 N N . ALA A 1 187 ? 51.379 -33.293 -30.882 1.00 88.75 187 ALA A N 1
ATOM 1446 C CA . ALA A 1 187 ? 51.664 -32.921 -32.267 1.00 88.75 187 ALA A CA 1
ATOM 1447 C C . ALA A 1 187 ? 50.920 -31.639 -32.696 1.00 88.75 187 ALA A C 1
ATOM 1449 O O . ALA A 1 187 ? 51.452 -30.817 -33.443 1.00 88.75 187 ALA A O 1
ATOM 1450 N N . ARG A 1 188 ? 49.702 -31.412 -32.178 1.00 88.19 188 ARG A N 1
ATOM 1451 C CA . ARG A 1 188 ? 48.980 -30.147 -32.380 1.00 88.19 188 ARG A CA 1
ATOM 1452 C C . ARG A 1 188 ? 49.677 -28.976 -31.685 1.00 88.19 188 ARG A C 1
ATOM 1454 O O . ARG A 1 188 ? 49.762 -27.899 -32.269 1.00 88.19 188 ARG A O 1
ATOM 1461 N N . ALA A 1 189 ? 50.143 -29.167 -30.454 1.00 86.25 189 ALA A N 1
ATOM 1462 C CA . ALA A 1 189 ? 50.876 -28.147 -29.710 1.00 86.25 189 ALA A CA 1
ATOM 1463 C C . ALA A 1 189 ? 52.174 -27.753 -30.436 1.00 86.25 189 ALA A C 1
ATOM 1465 O O . ALA A 1 189 ? 52.440 -26.564 -30.593 1.00 86.25 189 ALA A O 1
ATOM 1466 N N . GLU A 1 190 ? 52.901 -28.737 -30.973 1.00 88.25 190 GLU A N 1
ATOM 1467 C CA . GLU A 1 190 ? 54.110 -28.539 -31.777 1.00 88.25 190 GLU A CA 1
ATOM 1468 C C . GLU A 1 190 ? 53.825 -27.761 -33.073 1.00 88.25 190 GLU A C 1
ATOM 1470 O O . GLU A 1 190 ? 54.463 -26.741 -33.325 1.00 88.25 190 GLU A O 1
ATOM 1475 N N . LYS A 1 191 ? 52.802 -28.152 -33.854 1.00 89.12 191 LYS A N 1
ATOM 1476 C CA . LYS A 1 191 ? 52.460 -27.480 -35.129 1.00 89.12 191 LYS A CA 1
ATOM 1477 C C . LYS A 1 191 ? 52.043 -26.015 -34.949 1.00 89.12 191 LYS A C 1
ATOM 1479 O O . LYS A 1 191 ? 52.290 -25.203 -35.834 1.00 89.12 191 LYS A O 1
ATOM 1484 N N . TYR A 1 192 ? 51.382 -25.675 -33.840 1.00 85.81 192 TYR A N 1
ATOM 1485 C CA . TYR A 1 192 ? 50.881 -24.317 -33.578 1.00 85.81 192 TYR A CA 1
ATOM 1486 C C . TYR A 1 192 ? 51.737 -23.516 -32.585 1.00 85.81 192 TYR A C 1
ATOM 1488 O O . TYR A 1 192 ? 51.318 -22.435 -32.176 1.00 85.81 192 TYR A O 1
ATOM 1496 N N . GLY A 1 193 ? 52.906 -24.027 -32.181 1.00 80.56 193 GLY A N 1
ATOM 1497 C CA . GLY A 1 193 ? 53.810 -23.337 -31.254 1.00 80.56 193 GLY A CA 1
ATOM 1498 C C . GLY A 1 193 ? 53.207 -23.078 -29.868 1.00 80.56 193 GLY A C 1
ATOM 1499 O O . GLY A 1 193 ? 53.651 -22.175 -29.161 1.00 80.56 193 GLY A O 1
ATOM 1500 N N . PHE A 1 194 ? 52.184 -23.840 -29.469 1.00 74.19 194 PHE A N 1
ATOM 1501 C CA . PHE A 1 194 ? 51.592 -23.723 -28.140 1.00 74.19 194 PHE A CA 1
ATOM 1502 C C . PHE A 1 194 ? 52.475 -24.480 -27.150 1.00 74.19 194 PHE A C 1
ATOM 1504 O O . PHE A 1 194 ? 52.338 -25.689 -26.971 1.00 74.19 194 PHE A O 1
ATOM 1511 N N . THR A 1 195 ? 53.389 -23.776 -26.488 1.00 65.12 195 THR A N 1
ATOM 1512 C CA . THR A 1 195 ? 54.051 -24.332 -25.310 1.00 65.12 195 THR A CA 1
ATOM 1513 C C . THR A 1 195 ? 52.990 -24.536 -24.221 1.00 65.12 195 THR A C 1
ATOM 1515 O O . THR A 1 195 ? 52.171 -23.642 -23.982 1.00 65.12 195 THR A O 1
ATOM 1518 N N . PRO A 1 196 ? 52.916 -25.714 -23.576 1.00 58.69 196 PRO A N 1
ATOM 1519 C CA . PRO A 1 196 ? 51.987 -25.917 -22.476 1.00 58.69 196 PRO A CA 1
ATOM 1520 C C . PRO A 1 196 ? 52.352 -24.929 -21.367 1.00 58.69 196 PRO A C 1
ATOM 1522 O O . PRO A 1 196 ? 53.408 -25.040 -20.746 1.00 58.69 196 PRO A O 1
ATOM 1525 N N . PHE A 1 197 ? 51.496 -23.929 -21.156 1.00 51.31 197 PHE A N 1
ATOM 1526 C CA . PHE A 1 197 ? 51.667 -22.951 -20.091 1.00 51.31 197 PHE A CA 1
ATOM 1527 C C . PHE A 1 197 ? 51.669 -23.713 -18.763 1.00 51.31 197 PHE A C 1
ATOM 1529 O O . PHE A 1 197 ? 50.644 -24.242 -18.331 1.00 51.31 197 PHE A O 1
ATOM 1536 N N . LYS A 1 198 ? 52.842 -23.817 -18.134 1.00 52.47 198 LYS A N 1
ATOM 1537 C CA . LYS A 1 198 ? 52.991 -24.314 -16.767 1.00 52.47 198 LYS A CA 1
ATOM 1538 C C . LYS A 1 198 ? 52.322 -23.269 -15.870 1.00 52.47 198 LYS A C 1
ATOM 1540 O O . LYS A 1 198 ? 52.915 -22.238 -15.568 1.00 52.47 198 LYS A O 1
ATOM 1545 N N . THR A 1 199 ? 51.051 -23.468 -15.533 1.00 46.06 199 THR A N 1
ATOM 1546 C CA . THR A 1 199 ? 50.299 -22.568 -14.652 1.00 46.06 199 THR A CA 1
ATOM 1547 C C . THR A 1 199 ? 50.817 -22.704 -13.224 1.00 46.06 199 THR A C 1
ATOM 1549 O O . THR A 1 199 ? 50.287 -23.473 -12.428 1.00 46.06 199 THR A O 1
ATOM 1552 N N . SER A 1 200 ? 51.868 -21.949 -12.921 1.00 52.59 200 SER A N 1
ATOM 1553 C CA . SER A 1 200 ? 52.296 -21.610 -11.568 1.00 52.59 200 SER A CA 1
ATOM 1554 C C . SER A 1 200 ? 51.883 -20.161 -11.321 1.00 52.59 200 SER A C 1
ATOM 1556 O O . SER A 1 200 ? 52.620 -19.243 -11.666 1.00 52.59 200 SER A O 1
ATOM 1558 N N . SER A 1 201 ? 50.690 -19.929 -10.778 1.00 44.19 201 SER A N 1
ATOM 1559 C CA . SER A 1 201 ? 50.274 -18.586 -10.363 1.00 44.19 201 SER A CA 1
ATOM 1560 C C . SER A 1 201 ? 49.726 -18.622 -8.944 1.00 44.19 201 SER A C 1
ATOM 1562 O O . SER A 1 201 ? 48.544 -18.875 -8.719 1.00 44.19 201 SER A O 1
ATOM 1564 N N . THR A 1 202 ? 50.627 -18.355 -8.001 1.00 46.50 202 THR A N 1
ATOM 1565 C CA . THR A 1 202 ? 50.324 -17.871 -6.656 1.00 46.50 202 THR A CA 1
ATOM 1566 C C . THR A 1 202 ? 49.962 -16.394 -6.786 1.00 46.50 202 THR A C 1
ATOM 1568 O O . THR A 1 202 ? 50.840 -15.540 -6.872 1.00 46.50 202 THR A O 1
ATOM 1571 N N . SER A 1 203 ? 48.674 -16.078 -6.852 1.00 43.38 203 SER A N 1
ATOM 1572 C CA . SER A 1 203 ? 48.184 -14.715 -6.662 1.00 43.38 203 SER A CA 1
ATOM 1573 C C . SER A 1 203 ? 47.057 -14.740 -5.636 1.00 43.38 203 SER A C 1
ATOM 1575 O O . SER A 1 203 ? 46.004 -15.343 -5.840 1.00 43.38 203 SER A O 1
ATOM 1577 N N . LEU A 1 204 ? 47.334 -14.108 -4.493 1.00 50.78 204 LEU A N 1
ATOM 1578 C CA . LEU A 1 204 ? 46.395 -13.832 -3.410 1.00 50.78 204 LEU A CA 1
ATOM 1579 C C . LEU A 1 204 ? 45.362 -12.818 -3.914 1.00 50.78 204 LEU A C 1
ATOM 1581 O O . LEU A 1 204 ? 45.501 -11.614 -3.745 1.00 50.78 204 LEU A O 1
ATOM 1585 N N . SER A 1 205 ? 44.346 -13.323 -4.601 1.00 45.22 205 SER A N 1
ATOM 1586 C CA . SER A 1 205 ? 43.084 -12.632 -4.821 1.00 45.22 205 SER A CA 1
ATOM 1587 C C . SER A 1 205 ? 42.076 -13.362 -3.948 1.00 45.22 205 SER A C 1
ATOM 1589 O O . SER A 1 205 ? 41.837 -14.554 -4.159 1.00 45.22 205 SER A O 1
ATOM 1591 N N . SER A 1 206 ? 41.566 -12.682 -2.921 1.00 60.50 206 SER A N 1
ATOM 1592 C CA . SER A 1 206 ? 40.511 -13.167 -2.031 1.00 60.50 206 SER A CA 1
ATOM 1593 C C . SER A 1 206 ? 39.234 -13.365 -2.842 1.00 60.50 206 SER A C 1
ATOM 1595 O O . SER A 1 206 ? 38.368 -12.500 -2.944 1.00 60.50 206 SER A O 1
ATOM 1597 N N . LYS A 1 207 ? 39.155 -14.518 -3.505 1.00 66.69 207 LYS A N 1
ATOM 1598 C CA . LYS A 1 207 ? 37.941 -14.970 -4.168 1.00 66.69 207 LYS A CA 1
ATOM 1599 C C . LYS A 1 207 ? 36.919 -15.295 -3.080 1.00 66.69 207 LYS A C 1
ATOM 1601 O O . LYS A 1 207 ? 37.286 -15.970 -2.119 1.00 66.69 207 LYS A O 1
ATOM 1606 N N . PRO A 1 208 ? 35.663 -14.850 -3.225 1.00 70.06 208 PRO A N 1
ATOM 1607 C CA . PRO A 1 208 ? 34.619 -15.203 -2.282 1.00 70.06 208 PRO A CA 1
ATOM 1608 C C . PRO A 1 208 ? 34.465 -16.726 -2.246 1.00 70.06 208 PRO A C 1
ATOM 1610 O O . PRO A 1 208 ? 34.326 -17.373 -3.289 1.00 70.06 208 PRO A O 1
ATOM 1613 N N . THR A 1 209 ? 34.523 -17.299 -1.047 1.00 81.62 209 THR A N 1
ATOM 1614 C CA . THR A 1 209 ? 34.309 -18.732 -0.849 1.00 81.62 209 THR A CA 1
ATOM 1615 C C . THR A 1 209 ? 32.827 -19.017 -1.052 1.00 81.62 209 THR A C 1
ATOM 1617 O O . THR A 1 209 ? 31.978 -18.561 -0.283 1.00 81.62 209 THR A O 1
ATOM 1620 N N . VAL A 1 210 ? 32.514 -19.735 -2.131 1.00 84.44 210 VAL A N 1
ATOM 1621 C CA . VAL A 1 210 ? 31.153 -20.165 -2.452 1.00 84.44 210 VAL A CA 1
ATOM 1622 C C . VAL A 1 210 ? 30.978 -21.594 -1.967 1.00 84.44 210 VAL A C 1
ATOM 1624 O O . VAL A 1 210 ? 31.644 -22.506 -2.457 1.00 84.44 210 VAL A O 1
ATOM 1627 N N . TYR A 1 211 ? 30.066 -21.794 -1.024 1.00 89.75 211 TYR A N 1
ATOM 1628 C CA . TYR A 1 211 ? 29.662 -23.118 -0.572 1.00 89.75 211 TYR A CA 1
ATOM 1629 C C . TYR A 1 211 ? 28.426 -23.550 -1.353 1.00 89.75 211 TYR A C 1
ATOM 1631 O O . TYR A 1 211 ? 27.462 -22.793 -1.458 1.00 89.75 211 TYR A O 1
ATOM 1639 N N . SER A 1 212 ? 28.447 -24.763 -1.902 1.00 85.75 212 SER A N 1
ATOM 1640 C CA . SER A 1 212 ? 27.272 -25.378 -2.520 1.00 85.75 212 SER A CA 1
ATOM 1641 C C . SER A 1 212 ? 26.774 -26.523 -1.652 1.00 85.75 212 SER A C 1
ATOM 1643 O O . SER A 1 212 ? 27.543 -27.441 -1.357 1.00 85.75 212 SER A O 1
ATOM 1645 N N . PHE A 1 213 ? 25.495 -26.512 -1.305 1.00 89.81 213 PHE A N 1
ATOM 1646 C CA . PHE A 1 213 ? 24.837 -27.612 -0.606 1.00 89.81 213 PHE A CA 1
ATOM 1647 C C . PHE A 1 213 ? 23.633 -28.091 -1.404 1.00 89.81 213 PHE A C 1
ATOM 1649 O O . PHE A 1 213 ? 22.983 -27.325 -2.116 1.00 89.81 213 PHE A O 1
ATOM 1656 N N . LYS A 1 214 ? 23.380 -29.397 -1.314 1.00 87.56 214 LYS A N 1
ATOM 1657 C CA . LYS A 1 214 ? 22.201 -30.036 -1.887 1.00 87.56 214 LYS A CA 1
ATOM 1658 C C . LYS A 1 214 ? 21.206 -30.280 -0.770 1.00 87.56 214 LYS A C 1
ATOM 1660 O O . LYS A 1 214 ? 21.522 -30.974 0.190 1.00 87.56 214 LYS A O 1
ATOM 1665 N N . ASP A 1 215 ? 20.032 -29.702 -0.925 1.00 87.62 215 ASP A N 1
ATOM 1666 C CA . ASP A 1 215 ? 18.885 -29.942 -0.060 1.00 87.62 215 ASP A CA 1
ATOM 1667 C C . ASP A 1 215 ? 18.314 -31.364 -0.310 1.00 87.62 215 ASP A C 1
ATOM 1669 O O . ASP A 1 215 ? 18.552 -31.913 -1.396 1.00 87.62 215 ASP A O 1
ATOM 1673 N N . PRO A 1 216 ? 17.552 -31.994 0.613 1.00 81.56 216 PRO A N 1
ATOM 1674 C CA . PRO A 1 216 ? 16.938 -33.313 0.396 1.00 81.56 216 PRO A CA 1
ATOM 1675 C C . PRO A 1 216 ? 16.006 -33.355 -0.823 1.00 81.56 216 PRO A C 1
ATOM 1677 O O . PRO A 1 216 ? 15.774 -34.415 -1.396 1.00 81.56 216 PRO A O 1
ATOM 1680 N N . SER A 1 217 ? 15.519 -32.189 -1.256 1.00 83.12 217 SER A N 1
ATOM 1681 C CA . SER A 1 217 ? 14.737 -31.986 -2.479 1.00 83.12 217 SER A CA 1
ATOM 1682 C C . SER A 1 217 ? 15.562 -32.029 -3.780 1.00 83.12 217 SER A C 1
ATOM 1684 O O . SER A 1 217 ? 15.006 -31.925 -4.873 1.00 83.12 217 SER A O 1
ATOM 1686 N N . GLY A 1 218 ? 16.891 -32.154 -3.696 1.00 88.56 218 GLY A N 1
ATOM 1687 C CA . GLY A 1 218 ? 17.804 -32.190 -4.843 1.00 88.56 218 GLY A CA 1
ATOM 1688 C C . GLY A 1 218 ? 18.163 -30.818 -5.425 1.00 88.56 218 GLY A C 1
ATOM 1689 O O . GLY A 1 218 ? 18.942 -30.748 -6.379 1.00 88.56 218 GLY A O 1
ATOM 1690 N N . LYS A 1 219 ? 17.646 -29.720 -4.858 1.00 81.50 219 LYS A N 1
ATOM 1691 C CA . LYS A 1 219 ? 18.019 -28.355 -5.255 1.00 81.50 219 LYS A CA 1
ATOM 1692 C C . LYS A 1 219 ? 19.396 -27.984 -4.699 1.00 81.50 219 LYS A C 1
ATOM 1694 O O . LYS A 1 219 ? 19.703 -28.254 -3.540 1.00 81.50 219 LYS A O 1
ATOM 1699 N N . VAL A 1 220 ? 20.227 -27.369 -5.544 1.00 88.50 220 VAL A N 1
ATOM 1700 C CA . VAL A 1 220 ? 21.548 -26.849 -5.159 1.00 88.50 220 VAL A CA 1
ATOM 1701 C C . VAL A 1 220 ? 21.389 -25.391 -4.745 1.00 88.50 220 VAL A C 1
ATOM 1703 O O . VAL A 1 220 ? 20.967 -24.565 -5.553 1.00 88.50 220 VAL A O 1
ATOM 1706 N N . LEU A 1 221 ? 21.741 -25.080 -3.504 1.00 81.94 221 LEU A N 1
ATOM 1707 C CA . LEU A 1 221 ? 21.790 -23.722 -2.975 1.00 81.94 221 LEU A CA 1
ATOM 1708 C C . LEU A 1 221 ? 23.254 -23.286 -2.856 1.00 81.94 221 LEU A C 1
ATOM 1710 O O . LEU A 1 221 ? 24.122 -24.084 -2.491 1.00 81.94 221 LEU A O 1
ATOM 1714 N N . PHE A 1 222 ? 23.521 -22.024 -3.196 1.00 88.69 222 PHE A N 1
ATOM 1715 C CA . PHE A 1 222 ? 24.849 -21.420 -3.124 1.00 88.69 222 PHE A CA 1
ATOM 1716 C C . PHE A 1 222 ? 24.858 -20.363 -2.028 1.00 88.69 222 PHE A C 1
ATOM 1718 O O . PHE A 1 222 ? 24.041 -19.445 -2.048 1.00 88.69 222 PHE A O 1
ATOM 1725 N N . MET A 1 223 ? 25.799 -20.471 -1.098 1.00 85.12 223 MET A N 1
ATOM 1726 C CA . MET A 1 223 ? 26.009 -19.480 -0.051 1.00 85.12 223 MET A CA 1
ATOM 1727 C C . MET A 1 223 ? 27.378 -18.847 -0.254 1.00 85.12 223 MET A C 1
ATOM 1729 O O . MET A 1 223 ? 28.404 -19.530 -0.269 1.00 85.12 223 MET A O 1
ATOM 1733 N N . ILE A 1 224 ? 27.371 -17.536 -0.474 1.00 87.06 224 ILE A N 1
ATOM 1734 C CA . ILE A 1 224 ? 28.568 -16.737 -0.707 1.00 87.06 224 ILE A CA 1
ATOM 1735 C C . ILE A 1 224 ? 28.885 -16.038 0.607 1.00 87.06 224 ILE A C 1
ATOM 1737 O O . ILE A 1 224 ? 28.135 -15.168 1.046 1.00 87.06 224 ILE A O 1
ATOM 1741 N N . GLN A 1 225 ? 29.978 -16.435 1.251 1.00 79.19 225 GLN A N 1
ATOM 1742 C CA . GLN A 1 225 ? 30.420 -15.777 2.472 1.00 79.19 225 GLN A CA 1
ATOM 1743 C C . GLN A 1 225 ? 31.110 -14.464 2.095 1.00 79.19 225 GLN A C 1
ATOM 1745 O O . GLN A 1 225 ? 32.198 -14.466 1.518 1.00 79.19 225 GLN A O 1
ATOM 1750 N N . VAL A 1 226 ? 30.455 -13.342 2.392 1.00 74.12 226 VAL A N 1
ATOM 1751 C CA . VAL A 1 226 ? 31.049 -12.008 2.276 1.00 74.12 226 VAL A CA 1
ATOM 1752 C C . VAL A 1 226 ? 31.633 -11.664 3.639 1.00 74.12 226 VAL A C 1
ATOM 1754 O O . VAL A 1 226 ? 30.903 -11.479 4.610 1.00 74.12 226 VAL A O 1
ATOM 1757 N N . GLU A 1 227 ? 32.958 -11.656 3.730 1.00 73.88 227 GLU A N 1
ATOM 1758 C CA . GLU A 1 227 ? 33.667 -11.301 4.955 1.00 73.88 227 GLU A CA 1
ATOM 1759 C C . GLU A 1 227 ? 33.488 -9.796 5.205 1.00 73.88 227 GLU A C 1
ATOM 1761 O O . GLU A 1 227 ? 33.865 -8.968 4.374 1.00 73.88 227 GLU A O 1
ATOM 1766 N N . ALA A 1 228 ? 32.814 -9.444 6.305 1.00 63.12 228 ALA A N 1
ATOM 1767 C CA . ALA A 1 228 ? 32.529 -8.055 6.643 1.00 63.12 228 ALA A CA 1
ATOM 1768 C C . ALA A 1 228 ? 33.844 -7.287 6.885 1.00 63.12 228 ALA A C 1
ATOM 1770 O O . ALA A 1 228 ? 34.752 -7.826 7.523 1.00 63.12 228 ALA A O 1
ATOM 1771 N N . PRO A 1 229 ? 33.970 -6.036 6.406 1.00 54.97 229 PRO A N 1
ATOM 1772 C CA . PRO A 1 229 ? 35.167 -5.240 6.640 1.00 54.97 229 PRO A CA 1
ATOM 1773 C C . PRO A 1 229 ? 35.362 -5.029 8.146 1.00 54.97 229 PRO A C 1
ATOM 1775 O O . PRO A 1 229 ? 34.461 -4.548 8.833 1.00 54.97 229 PRO A O 1
ATOM 1778 N N . GLN A 1 230 ? 36.539 -5.408 8.656 1.00 48.66 230 GLN A N 1
ATOM 1779 C CA . GLN A 1 230 ? 36.927 -5.178 10.046 1.00 48.66 230 GLN A CA 1
ATOM 1780 C C . GLN A 1 230 ? 36.856 -3.678 10.354 1.00 48.66 230 GLN A C 1
ATOM 1782 O O . GLN A 1 230 ? 37.654 -2.890 9.848 1.00 48.66 230 GLN A O 1
ATOM 1787 N N . ALA A 1 231 ? 35.891 -3.287 11.185 1.00 45.50 231 ALA A N 1
ATOM 1788 C CA . ALA A 1 231 ? 35.863 -1.969 11.794 1.00 45.50 231 ALA A CA 1
ATOM 1789 C C . ALA A 1 231 ? 36.947 -1.906 12.878 1.00 45.50 231 ALA A C 1
ATOM 1791 O O . ALA A 1 231 ? 37.004 -2.752 13.769 1.00 45.50 231 ALA A O 1
ATOM 1792 N N . THR A 1 232 ? 37.820 -0.907 12.782 1.00 44.25 232 THR A N 1
ATOM 1793 C CA . THR A 1 232 ? 38.866 -0.609 13.760 1.00 44.25 232 THR A CA 1
ATOM 1794 C C . THR A 1 232 ? 38.224 -0.196 15.089 1.00 44.25 232 THR A C 1
ATOM 1796 O O . THR A 1 232 ? 37.592 0.855 15.177 1.00 44.25 232 THR A O 1
ATOM 1799 N N . THR A 1 233 ? 38.366 -1.031 16.118 1.00 40.12 233 THR A N 1
ATOM 1800 C CA . THR A 1 233 ? 37.798 -0.817 17.456 1.00 40.12 233 THR A CA 1
ATOM 1801 C C . THR A 1 233 ? 38.697 0.084 18.308 1.00 40.12 233 THR A C 1
ATOM 1803 O O . THR A 1 233 ? 39.864 -0.239 18.523 1.00 40.12 233 THR A O 1
ATOM 1806 N N . SER A 1 234 ? 38.129 1.160 18.863 1.00 41.69 234 SER A N 1
ATOM 1807 C CA . SER A 1 234 ? 38.631 1.835 20.069 1.00 41.69 234 SER A CA 1
ATOM 1808 C C . SER A 1 234 ? 37.735 1.456 21.249 1.00 41.69 234 SER A C 1
ATOM 1810 O O . SER A 1 234 ? 36.523 1.322 21.100 1.00 41.69 234 SER A O 1
ATOM 1812 N N . ALA A 1 235 ? 38.372 1.206 22.388 1.00 54.94 235 ALA A N 1
ATOM 1813 C CA . ALA A 1 235 ? 37.834 0.533 23.561 1.00 54.94 235 ALA A CA 1
ATOM 1814 C C . ALA A 1 235 ? 36.778 1.335 24.336 1.00 54.94 235 ALA A C 1
ATOM 1816 O O . ALA A 1 235 ? 36.981 2.519 24.570 1.00 54.94 235 ALA A O 1
ATOM 1817 N N . GLU A 1 236 ? 35.751 0.646 24.847 1.00 41.25 236 GLU A N 1
ATOM 1818 C CA . GLU A 1 236 ? 35.210 0.874 26.192 1.00 41.25 236 GLU A CA 1
ATOM 1819 C C . GLU A 1 236 ? 34.331 -0.301 26.661 1.00 41.25 236 GLU A C 1
ATOM 1821 O O . GLU A 1 236 ? 33.907 -1.166 25.899 1.00 41.25 236 GLU A O 1
ATOM 1826 N N . THR A 1 237 ? 34.199 -0.377 27.977 1.00 48.62 237 THR A N 1
ATOM 1827 C CA . THR A 1 237 ? 33.937 -1.533 28.838 1.00 48.62 237 THR A CA 1
ATOM 1828 C C . THR A 1 237 ? 32.500 -2.070 28.888 1.00 48.62 237 THR A C 1
ATOM 1830 O O . THR A 1 237 ? 31.545 -1.316 28.982 1.00 48.62 237 THR A O 1
ATOM 1833 N N . SER A 1 238 ? 32.414 -3.398 29.067 1.00 51.53 238 SER A N 1
ATOM 1834 C CA . SER A 1 238 ? 31.495 -4.105 29.981 1.00 51.53 238 SER A CA 1
ATOM 1835 C C . SER A 1 238 ? 29.977 -3.956 29.789 1.00 51.53 238 SER A C 1
ATOM 1837 O O . SER A 1 238 ? 29.349 -3.063 30.344 1.00 51.53 238 SER A O 1
ATOM 1839 N N . THR A 1 239 ? 29.350 -4.974 29.194 1.00 46.97 239 THR A N 1
ATOM 1840 C CA . THR A 1 239 ? 28.407 -5.913 29.853 1.00 46.97 239 THR A CA 1
ATOM 1841 C C . THR A 1 239 ? 27.964 -6.968 28.829 1.00 46.97 239 THR A C 1
ATOM 1843 O O . THR A 1 239 ? 27.807 -6.674 27.649 1.00 46.97 239 THR A O 1
ATOM 1846 N N . LYS A 1 240 ? 27.848 -8.232 29.258 1.00 54.97 240 LYS A N 1
ATOM 1847 C CA . LYS A 1 240 ? 27.415 -9.370 28.425 1.00 54.97 240 LYS A CA 1
ATOM 1848 C C . LYS A 1 240 ? 26.017 -9.129 27.834 1.00 54.97 240 LYS A C 1
ATOM 1850 O O . LYS A 1 240 ? 25.106 -8.885 28.621 1.00 54.97 240 LYS A O 1
ATOM 1855 N N . PRO A 1 241 ? 25.799 -9.386 26.533 1.00 53.72 241 PRO A N 1
ATOM 1856 C CA . PRO A 1 241 ? 24.515 -9.848 26.046 1.00 53.72 241 PRO A CA 1
ATOM 1857 C C . PRO A 1 241 ? 24.551 -11.368 25.851 1.00 53.72 241 PRO A C 1
ATOM 1859 O O . PRO A 1 241 ? 25.419 -11.937 25.186 1.00 53.72 241 PRO A O 1
ATOM 1862 N N . GLU A 1 242 ? 23.596 -12.017 26.496 1.00 46.12 242 GLU A N 1
ATOM 1863 C CA . GLU A 1 242 ? 23.199 -13.399 26.294 1.00 46.12 242 GLU A CA 1
ATOM 1864 C C . GLU A 1 242 ? 22.655 -13.541 24.863 1.00 46.12 242 GLU A C 1
ATOM 1866 O O . GLU A 1 242 ? 21.748 -12.820 24.447 1.00 46.12 242 GLU A O 1
ATOM 1871 N N . PHE A 1 243 ? 23.280 -14.408 24.068 1.00 45.69 243 PHE A N 1
ATOM 1872 C CA . PHE A 1 243 ? 22.929 -14.623 22.668 1.00 45.69 243 PHE A CA 1
ATOM 1873 C C . PHE A 1 243 ? 21.675 -15.505 22.605 1.00 45.69 243 PHE A C 1
ATOM 1875 O O . PHE A 1 243 ? 21.764 -16.731 22.671 1.00 45.69 243 PHE A O 1
ATOM 1882 N N . ALA A 1 244 ? 20.502 -14.874 22.519 1.00 43.84 244 ALA A N 1
ATOM 1883 C CA . ALA A 1 244 ? 19.248 -15.556 22.231 1.00 43.84 244 ALA A CA 1
ATOM 1884 C C . ALA A 1 244 ? 19.313 -16.148 20.815 1.00 43.84 244 ALA A C 1
ATOM 1886 O O . ALA A 1 244 ? 19.569 -15.445 19.837 1.00 43.84 244 ALA A O 1
ATOM 1887 N N . GLY A 1 245 ? 19.138 -17.467 20.728 1.00 37.69 245 GLY A N 1
ATOM 1888 C CA . GLY A 1 245 ? 19.187 -18.215 19.480 1.00 37.69 245 GLY A CA 1
ATOM 1889 C C . GLY A 1 245 ? 18.191 -17.689 18.449 1.00 37.69 245 GLY A C 1
ATOM 1890 O O . GLY A 1 245 ? 17.050 -17.364 18.767 1.00 37.69 245 GLY A O 1
ATOM 1891 N N . LEU A 1 246 ? 18.635 -17.641 17.193 1.00 36.44 246 LEU A N 1
ATOM 1892 C CA . LEU A 1 246 ? 17.779 -17.420 16.035 1.00 36.44 246 LEU A CA 1
ATOM 1893 C C . LEU A 1 246 ? 16.754 -18.558 15.964 1.00 36.44 246 LEU A C 1
ATOM 1895 O O . LEU A 1 246 ? 17.076 -19.670 15.541 1.00 36.44 246 LEU A O 1
ATOM 1899 N N . ALA A 1 247 ? 15.526 -18.283 16.399 1.00 33.75 247 ALA A N 1
ATOM 1900 C CA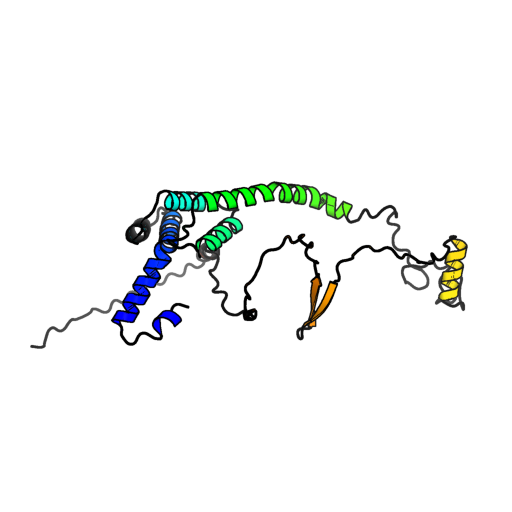 . ALA A 1 247 ? 14.391 -19.137 16.107 1.00 33.75 247 ALA A CA 1
ATOM 1901 C C . ALA A 1 247 ? 14.184 -19.152 14.587 1.00 33.75 247 ALA A C 1
ATOM 1903 O O . ALA A 1 247 ? 14.007 -18.120 13.940 1.00 33.75 247 ALA A O 1
ATOM 1904 N N . SER A 1 248 ? 14.270 -20.354 14.027 1.00 38.25 248 SER A N 1
ATOM 1905 C CA . SER A 1 248 ? 13.899 -20.675 12.658 1.00 38.25 248 SER A CA 1
ATOM 1906 C C . SER A 1 248 ? 12.430 -20.300 12.449 1.00 38.25 248 SER A C 1
ATOM 1908 O O . SER A 1 248 ? 11.549 -20.897 13.059 1.00 38.25 248 SER A O 1
ATOM 1910 N N . LEU A 1 249 ? 12.172 -19.299 11.604 1.00 32.03 249 LEU A N 1
ATOM 1911 C CA . LEU A 1 249 ? 10.828 -19.010 11.112 1.00 32.03 249 LEU A CA 1
ATOM 1912 C C . LEU A 1 249 ? 10.446 -20.108 10.115 1.00 32.03 249 LEU A C 1
ATOM 1914 O O . LEU A 1 249 ? 11.096 -20.280 9.080 1.00 32.03 249 LEU A O 1
ATOM 1918 N N . THR A 1 250 ? 9.416 -20.874 10.453 1.00 41.19 250 THR A N 1
ATOM 1919 C CA . THR A 1 250 ? 8.755 -21.818 9.552 1.00 41.19 250 THR A CA 1
ATOM 1920 C C . THR A 1 250 ? 7.948 -21.051 8.501 1.00 41.19 250 THR A C 1
ATOM 1922 O O . THR A 1 250 ? 7.303 -20.061 8.844 1.00 41.19 250 THR A O 1
ATOM 1925 N N . PRO A 1 251 ? 7.955 -21.474 7.226 1.00 44.31 251 PRO A N 1
ATOM 1926 C CA . PRO A 1 251 ? 7.241 -20.796 6.156 1.00 44.31 251 PRO A CA 1
ATOM 1927 C C . PRO A 1 251 ? 5.792 -21.282 6.096 1.00 44.31 251 PRO A C 1
ATOM 1929 O O . PRO A 1 251 ? 5.412 -21.947 5.141 1.00 44.31 251 PRO A O 1
ATOM 1932 N N . GLU A 1 252 ? 4.982 -20.967 7.098 1.00 41.66 252 GLU A N 1
ATOM 1933 C CA . GLU A 1 252 ? 3.529 -21.097 6.994 1.00 41.66 252 GLU A CA 1
ATOM 1934 C C . GLU A 1 252 ? 2.889 -19.836 7.574 1.00 41.66 252 GLU A C 1
ATOM 1936 O O . GLU A 1 252 ? 3.356 -19.313 8.577 1.00 41.66 252 GLU A O 1
ATOM 1941 N N . GLU A 1 253 ? 1.872 -19.324 6.879 1.00 41.06 253 GLU A N 1
ATOM 1942 C CA . GLU A 1 253 ? 1.175 -18.050 7.130 1.00 41.06 253 GLU A CA 1
ATOM 1943 C C . GLU A 1 253 ? 1.817 -16.774 6.552 1.00 41.06 253 GLU A C 1
ATOM 1945 O O . GLU A 1 253 ? 1.864 -15.711 7.168 1.00 41.06 253 GLU A O 1
ATOM 1950 N N . PHE A 1 254 ? 2.140 -16.812 5.255 1.00 36.38 254 PHE A N 1
ATOM 1951 C CA . PHE A 1 254 ? 1.751 -15.669 4.424 1.00 36.38 254 PHE A CA 1
ATOM 1952 C C . PHE A 1 254 ? 0.217 -15.652 4.372 1.00 36.38 254 PHE A C 1
ATOM 1954 O O . PHE A 1 254 ? -0.392 -16.379 3.586 1.00 36.38 254 PHE A O 1
ATOM 1961 N N . VAL A 1 255 ? -0.424 -14.819 5.195 1.00 38.06 255 VAL A N 1
ATOM 1962 C CA . VAL A 1 255 ? -1.762 -14.331 4.856 1.00 38.06 255 VAL A CA 1
ATOM 1963 C C . VAL A 1 255 ? -1.587 -13.593 3.537 1.00 38.06 255 VAL A C 1
ATOM 1965 O O . VAL A 1 255 ? -0.995 -12.516 3.480 1.00 38.06 255 VAL A O 1
ATOM 1968 N N . THR A 1 256 ? -2.035 -14.213 2.452 1.00 38.91 256 THR A N 1
ATOM 1969 C CA . THR A 1 256 ? -2.189 -13.574 1.151 1.00 38.91 256 THR A CA 1
ATOM 1970 C C . THR A 1 256 ? -3.178 -12.425 1.303 1.00 38.91 256 THR A C 1
ATOM 1972 O O . THR A 1 256 ? -4.367 -12.570 1.021 1.00 38.91 256 THR A O 1
ATOM 1975 N N . LEU A 1 257 ? -2.683 -11.261 1.724 1.00 42.00 257 LEU A N 1
ATOM 1976 C CA . LEU A 1 257 ? -3.235 -9.990 1.291 1.00 42.00 257 LEU A CA 1
ATOM 1977 C C . LEU A 1 257 ? -3.039 -9.974 -0.220 1.00 42.00 257 LEU A C 1
ATOM 1979 O O . LEU A 1 257 ? -1.982 -9.616 -0.740 1.00 42.00 257 LEU A O 1
ATOM 1983 N N . LEU A 1 258 ? -4.043 -10.496 -0.924 1.00 38.50 258 LEU A N 1
ATOM 1984 C CA . LEU A 1 258 ? -4.140 -10.358 -2.362 1.00 38.50 258 LEU A CA 1
ATOM 1985 C C . LEU A 1 258 ? -3.920 -8.875 -2.677 1.00 38.50 258 LEU A C 1
ATOM 1987 O O . LEU A 1 258 ? -4.587 -8.033 -2.067 1.00 38.50 258 LEU A O 1
ATOM 1991 N N . PRO A 1 259 ? -3.009 -8.526 -3.601 1.00 47.34 259 PRO A N 1
ATOM 1992 C CA . PRO A 1 259 ? -2.895 -7.146 -4.029 1.00 47.34 259 PRO A CA 1
ATOM 1993 C C . PRO A 1 259 ? -4.290 -6.714 -4.484 1.00 47.34 259 PRO A C 1
ATOM 1995 O O . PRO A 1 259 ? -4.891 -7.402 -5.312 1.00 47.34 259 PRO A O 1
ATOM 1998 N N . LEU A 1 260 ? -4.813 -5.602 -3.951 1.00 47.22 260 LEU A N 1
ATOM 1999 C CA . LEU A 1 260 ? -6.175 -5.086 -4.209 1.00 47.22 260 LEU A CA 1
ATOM 2000 C C . LEU A 1 260 ? -6.492 -4.922 -5.715 1.00 47.22 260 LEU A C 1
ATOM 2002 O O . LEU A 1 260 ? -7.639 -4.753 -6.117 1.00 47.22 260 LEU A O 1
ATOM 2006 N N . ARG A 1 261 ? -5.479 -5.055 -6.578 1.00 50.53 261 ARG A N 1
ATOM 2007 C CA . ARG A 1 261 ? -5.564 -5.106 -8.040 1.00 50.53 261 ARG A CA 1
ATOM 2008 C C . ARG A 1 261 ? -5.980 -6.465 -8.630 1.00 50.53 261 ARG A C 1
ATOM 2010 O O . ARG A 1 261 ? -6.395 -6.487 -9.785 1.00 50.53 261 ARG A O 1
ATOM 2017 N N . GLN A 1 262 ? -5.961 -7.588 -7.901 1.00 42.53 262 GLN A N 1
ATOM 2018 C CA . GLN A 1 262 ? -6.599 -8.823 -8.403 1.00 42.53 262 GLN A CA 1
ATOM 2019 C C . GLN A 1 262 ? -8.133 -8.700 -8.448 1.00 42.53 262 GLN A C 1
ATOM 2021 O O . GLN A 1 262 ? -8.758 -9.288 -9.330 1.00 42.53 262 GLN A O 1
ATOM 2026 N N . LEU A 1 263 ? -8.731 -7.827 -7.627 1.00 45.88 263 LEU A N 1
ATOM 2027 C CA . LEU A 1 263 ? -10.143 -7.445 -7.759 1.00 45.88 263 LEU A CA 1
ATOM 2028 C C . LEU A 1 263 ? -10.419 -6.588 -9.012 1.00 45.88 263 LEU A C 1
ATOM 2030 O O . LEU A 1 263 ? -11.506 -6.694 -9.571 1.00 45.88 263 LEU A O 1
ATOM 2034 N N . ARG A 1 264 ? -9.436 -5.825 -9.531 1.00 43.94 264 ARG A N 1
ATOM 2035 C CA . ARG A 1 264 ? -9.559 -5.075 -10.807 1.00 43.94 264 ARG A CA 1
ATOM 2036 C C . ARG A 1 264 ? -9.699 -5.982 -12.038 1.00 43.94 264 ARG A C 1
ATOM 2038 O O . ARG A 1 264 ? -10.266 -5.547 -13.032 1.00 43.94 264 ARG A O 1
ATOM 2045 N N . LYS A 1 265 ? -9.156 -7.210 -12.016 1.00 40.41 265 LYS A N 1
ATOM 2046 C CA . LYS A 1 265 ? -9.206 -8.133 -13.172 1.00 40.41 265 LYS A CA 1
ATOM 2047 C C . LYS A 1 265 ? -10.406 -9.080 -13.157 1.00 40.41 265 LYS A C 1
ATOM 2049 O O . LYS A 1 265 ? -10.829 -9.510 -14.226 1.00 40.41 265 LYS A O 1
ATOM 2054 N N . LEU A 1 266 ? -10.970 -9.390 -11.988 1.00 37.50 266 LEU A N 1
ATOM 2055 C CA . LEU A 1 266 ? -12.126 -10.290 -11.886 1.00 37.50 266 LEU A CA 1
ATOM 2056 C C . LEU A 1 266 ? -13.460 -9.607 -12.220 1.00 37.50 266 LEU A C 1
ATOM 2058 O O . LEU A 1 266 ? -14.375 -10.273 -12.696 1.00 37.50 266 LEU A O 1
ATOM 2062 N N . THR A 1 267 ? -13.565 -8.284 -12.079 1.00 44.44 267 THR A N 1
ATOM 2063 C CA . THR A 1 267 ? -14.753 -7.533 -12.520 1.00 44.44 267 THR A CA 1
ATOM 2064 C C . THR A 1 267 ? -14.884 -7.457 -14.041 1.00 44.44 267 THR A C 1
ATOM 2066 O O . THR A 1 267 ? -16.001 -7.426 -14.541 1.00 44.44 267 THR A O 1
ATOM 2069 N N . TYR A 1 268 ? -13.779 -7.538 -14.792 1.00 38.94 268 TYR A N 1
ATOM 2070 C CA . TYR A 1 268 ? -13.811 -7.502 -16.262 1.00 38.94 268 TYR A CA 1
ATOM 2071 C C . TYR A 1 268 ? -14.214 -8.840 -16.913 1.00 38.94 268 TYR A C 1
ATOM 2073 O O . TYR A 1 268 ? -14.521 -8.882 -18.099 1.00 38.94 268 TYR A O 1
ATOM 2081 N N . LEU A 1 269 ? -14.221 -9.947 -16.158 1.00 39.53 269 LEU A N 1
ATOM 2082 C CA . LEU A 1 269 ? -14.640 -11.265 -16.660 1.00 39.53 269 LEU A CA 1
ATOM 2083 C C . LEU A 1 269 ? -16.087 -11.629 -16.299 1.00 39.53 269 LEU A C 1
ATOM 2085 O O . LEU A 1 269 ? -16.630 -12.565 -16.882 1.00 39.53 269 LEU A O 1
ATOM 2089 N N . ASN A 1 270 ? -16.732 -10.884 -15.394 1.00 35.44 270 ASN A N 1
ATOM 2090 C CA . ASN A 1 270 ? -18.113 -11.156 -14.980 1.00 35.44 270 ASN A CA 1
ATOM 2091 C C . ASN A 1 270 ? -19.180 -10.440 -15.828 1.00 35.44 270 ASN A C 1
ATOM 2093 O O . ASN A 1 270 ? -20.363 -10.720 -15.669 1.00 35.44 270 ASN A O 1
ATOM 2097 N N . GLU A 1 271 ? -18.791 -9.585 -16.779 1.00 42.78 271 GLU A N 1
ATOM 2098 C CA . GLU A 1 271 ? -19.724 -8.972 -17.741 1.00 42.78 271 GLU A CA 1
ATOM 2099 C C . GLU A 1 271 ? -20.100 -9.903 -18.916 1.00 42.78 271 GLU A C 1
ATOM 2101 O O . GLU A 1 271 ? -20.877 -9.507 -19.782 1.00 42.78 271 GLU A O 1
ATOM 2106 N N . TYR A 1 272 ? -19.603 -11.152 -18.956 1.00 43.91 272 TYR A N 1
ATOM 2107 C CA . TYR A 1 272 ? -19.877 -12.092 -20.059 1.00 43.91 272 TYR A CA 1
ATOM 2108 C C . TYR A 1 272 ? -20.766 -13.301 -19.713 1.00 43.91 272 TYR A C 1
ATOM 2110 O O . TYR A 1 272 ? -21.001 -14.148 -20.570 1.00 43.91 272 TYR A O 1
ATOM 2118 N N . TYR A 1 273 ? -21.325 -13.388 -18.505 1.00 36.00 273 TYR A N 1
ATOM 2119 C CA . TYR A 1 273 ? -22.365 -14.379 -18.201 1.00 36.00 273 TYR A CA 1
ATOM 2120 C C . TYR A 1 273 ? -23.612 -13.699 -17.646 1.00 36.00 273 TYR A C 1
ATOM 2122 O O . TYR A 1 273 ? -23.889 -13.695 -16.451 1.00 36.00 273 TYR A O 1
ATOM 2130 N N . GLY A 1 274 ? -24.399 -13.142 -18.566 1.00 46.56 274 GLY A N 1
ATOM 2131 C CA . GLY A 1 274 ? -25.811 -12.908 -18.320 1.00 46.56 274 GLY A CA 1
ATOM 2132 C C . GLY A 1 274 ? -26.532 -14.249 -18.196 1.00 46.56 274 GLY A C 1
ATOM 2133 O O . GLY A 1 274 ? -26.670 -14.975 -19.179 1.00 46.56 274 GLY A O 1
ATOM 2134 N N . PHE A 1 275 ? -27.027 -14.560 -17.002 1.00 33.66 275 PHE A N 1
ATOM 2135 C CA . PHE A 1 275 ? -28.164 -15.458 -16.856 1.00 33.66 275 PHE A CA 1
ATOM 2136 C C . PHE A 1 275 ? -29.153 -14.851 -15.867 1.00 33.66 275 PHE A C 1
ATOM 2138 O O . PHE A 1 275 ? -28.899 -14.730 -14.672 1.00 33.66 275 PHE A O 1
ATOM 2145 N N . ILE A 1 276 ? -30.273 -14.415 -16.431 1.00 45.00 276 ILE A N 1
ATOM 2146 C CA . ILE A 1 276 ? -31.463 -13.958 -15.731 1.00 45.00 276 ILE A CA 1
ATOM 2147 C C . ILE A 1 276 ? -32.072 -15.171 -15.020 1.00 45.00 276 ILE A C 1
ATOM 2149 O O . ILE A 1 276 ? -32.398 -16.160 -15.671 1.00 45.00 276 ILE A O 1
ATOM 2153 N N . SER A 1 277 ? -32.285 -15.070 -13.711 1.00 33.84 277 SER A N 1
ATOM 2154 C CA . SER A 1 277 ? -33.426 -15.715 -13.059 1.00 33.84 277 SER A CA 1
ATOM 2155 C C . SER A 1 277 ? -33.800 -14.917 -11.818 1.00 33.84 277 SER A C 1
ATOM 2157 O O . SER A 1 277 ? -33.215 -15.067 -10.750 1.00 33.84 277 SER A O 1
ATOM 2159 N N . THR A 1 278 ? -34.797 -14.058 -11.984 1.00 51.28 278 THR A N 1
ATOM 2160 C CA . THR A 1 278 ? -35.727 -13.684 -10.921 1.00 51.28 278 THR A CA 1
ATOM 2161 C C . THR A 1 278 ? -36.397 -14.944 -10.371 1.00 51.28 278 THR A C 1
ATOM 2163 O O . THR A 1 278 ? -36.712 -15.834 -11.155 1.00 51.28 278 THR A O 1
ATOM 2166 N N . ILE A 1 279 ? -36.617 -15.010 -9.058 1.00 41.31 279 ILE A N 1
ATOM 2167 C CA . ILE A 1 279 ? -37.833 -15.527 -8.407 1.00 41.31 279 ILE A CA 1
ATOM 2168 C C . ILE A 1 279 ? -37.807 -15.003 -6.965 1.00 41.31 279 ILE A C 1
ATOM 2170 O O . ILE A 1 279 ? -36.834 -15.186 -6.234 1.00 41.31 279 ILE A O 1
ATOM 2174 N N . ASP A 1 280 ? -38.877 -14.285 -6.636 1.00 51.50 280 ASP A N 1
ATOM 2175 C CA . ASP A 1 280 ? -39.285 -13.853 -5.307 1.00 51.50 280 ASP A CA 1
ATOM 2176 C C . ASP A 1 280 ? -39.403 -15.034 -4.343 1.00 51.50 280 ASP A C 1
ATOM 2178 O O . ASP A 1 280 ? -40.001 -16.040 -4.705 1.00 51.50 280 ASP A O 1
ATOM 2182 N N . ASP A 1 281 ? -38.945 -14.863 -3.102 1.00 43.69 281 ASP A N 1
ATOM 2183 C CA . ASP A 1 281 ? -39.554 -15.529 -1.947 1.00 43.69 281 ASP A CA 1
ATOM 2184 C C . ASP A 1 281 ? -39.253 -14.732 -0.670 1.00 43.69 281 ASP A C 1
ATOM 2186 O O . ASP A 1 281 ? -38.179 -14.804 -0.070 1.00 43.69 281 ASP A O 1
ATOM 2190 N N . THR A 1 282 ? -40.237 -13.935 -0.255 1.00 52.31 282 THR A N 1
ATOM 2191 C CA . THR A 1 282 ? -40.307 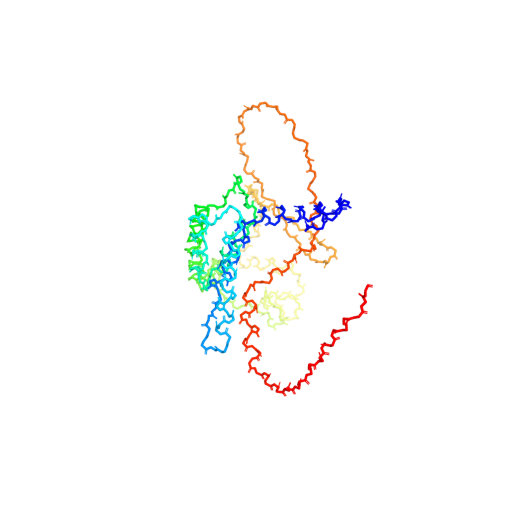-13.332 1.079 1.00 52.31 282 THR A CA 1
ATOM 2192 C C . THR A 1 282 ? -41.236 -14.177 1.948 1.00 52.31 282 THR A C 1
ATOM 2194 O O . THR A 1 282 ? -42.437 -14.215 1.685 1.00 52.31 282 THR A O 1
ATOM 2197 N N . PRO A 1 283 ? -40.753 -14.820 3.025 1.00 49.69 283 PRO A N 1
ATOM 2198 C CA . PRO A 1 283 ? -41.645 -15.300 4.066 1.00 49.69 283 PRO A CA 1
ATOM 2199 C C . PRO A 1 283 ? -41.911 -14.191 5.091 1.00 49.69 283 PRO A C 1
ATOM 2201 O O . PRO A 1 283 ? -41.011 -13.649 5.734 1.00 49.69 283 PRO A O 1
ATOM 2204 N N . SER A 1 284 ? -43.195 -13.869 5.226 1.00 46.84 284 SER A N 1
ATOM 2205 C CA . SER A 1 284 ? -43.783 -12.972 6.217 1.00 46.84 284 SER A CA 1
ATOM 2206 C C . SER A 1 284 ? -43.511 -13.439 7.650 1.00 46.84 284 SER A C 1
ATOM 2208 O O . SER A 1 284 ? -43.852 -14.564 8.016 1.00 46.84 284 SER A O 1
ATOM 2210 N N . VAL A 1 285 ? -42.976 -12.546 8.482 1.00 47.97 285 VAL A N 1
ATOM 2211 C CA . VAL A 1 285 ? -42.863 -12.734 9.933 1.00 47.97 285 VAL A CA 1
ATOM 2212 C C . VAL A 1 285 ? -44.191 -12.350 10.587 1.00 47.97 285 VAL A C 1
ATOM 2214 O O . VAL A 1 285 ? -44.562 -11.179 10.605 1.00 47.97 285 VAL A O 1
ATOM 2217 N N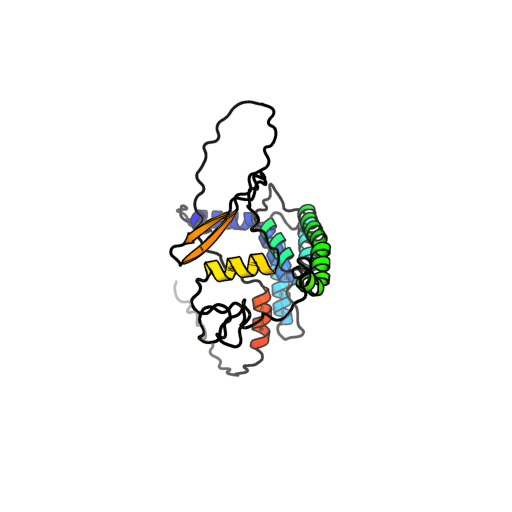 . THR A 1 286 ? -44.902 -13.322 11.156 1.00 57.59 286 THR A N 1
ATOM 2218 C CA . THR A 1 286 ? -45.975 -13.077 12.131 1.00 57.59 286 THR A CA 1
ATOM 2219 C C . THR A 1 286 ? -45.391 -13.151 13.540 1.00 57.59 286 THR A C 1
ATOM 2221 O O . THR A 1 286 ? -45.018 -14.227 14.001 1.00 57.59 286 THR A O 1
ATOM 2224 N N . LEU A 1 287 ? -45.294 -12.000 14.209 1.00 50.25 287 LEU A N 1
ATOM 2225 C CA . LEU A 1 287 ? -44.975 -11.889 15.634 1.00 50.25 287 LEU A CA 1
ATOM 2226 C C . LEU A 1 287 ? -46.248 -12.125 16.458 1.00 50.25 287 LEU A C 1
ATOM 2228 O O . LEU A 1 287 ? -47.173 -11.314 16.414 1.00 50.25 287 LEU A O 1
ATOM 2232 N N . ASP A 1 288 ? -46.277 -13.233 17.195 1.00 60.66 288 ASP A N 1
ATOM 2233 C CA . ASP A 1 288 ? -47.303 -13.549 18.190 1.00 60.66 288 ASP A CA 1
ATOM 2234 C C . ASP A 1 288 ? -46.943 -12.860 19.516 1.00 60.66 288 ASP A C 1
ATOM 2236 O O . ASP A 1 288 ? -45.937 -13.178 20.151 1.00 60.66 288 ASP A O 1
ATOM 2240 N N . TRP A 1 289 ? -47.742 -11.866 19.905 1.00 61.50 289 TRP A N 1
ATOM 2241 C CA . TRP A 1 289 ? -47.653 -11.209 21.207 1.00 61.50 289 TRP A CA 1
ATOM 2242 C C . TRP A 1 289 ? -48.681 -11.836 22.140 1.00 61.50 289 TRP A C 1
ATOM 2244 O O . TRP A 1 289 ? -49.758 -11.286 22.370 1.00 61.50 289 TRP A O 1
ATOM 2254 N N . SER A 1 290 ? -48.345 -12.997 22.690 1.00 66.88 290 SER A N 1
ATOM 2255 C CA . SER A 1 290 ? -49.101 -13.581 23.788 1.00 66.88 290 SER A CA 1
ATOM 2256 C C . SER A 1 290 ? -48.174 -14.295 24.769 1.00 66.88 290 SER A C 1
ATOM 2258 O O . SER A 1 290 ? -47.960 -15.497 24.686 1.00 66.88 290 SER A O 1
ATOM 2260 N N . GLN A 1 291 ? -47.639 -13.545 25.738 1.00 54.97 291 GLN A N 1
ATOM 2261 C CA . GLN A 1 291 ? -47.502 -14.043 27.109 1.00 54.97 291 GLN A CA 1
ATOM 2262 C C . GLN A 1 291 ? -47.216 -12.905 28.097 1.00 54.97 291 GLN A C 1
ATOM 2264 O O . GLN A 1 291 ? -46.254 -12.151 27.970 1.00 54.97 291 GLN A O 1
ATOM 2269 N N . THR A 1 292 ? -48.163 -12.800 29.027 1.00 60.47 292 THR A N 1
ATOM 2270 C CA . THR A 1 292 ? -48.137 -12.171 30.354 1.00 60.47 292 THR A CA 1
ATOM 2271 C C . THR A 1 292 ? -46.998 -12.656 31.232 1.00 60.47 292 THR A C 1
ATOM 2273 O O . THR A 1 292 ? -46.727 -13.877 31.173 1.00 60.47 292 THR A O 1
#

Organism: Psilocybe cyanescens (NCBI:txid93625)

Radius of gyration: 35.41 Å; chains: 1; bounding box: 103×62×74 Å